Protein 3ZXQ (pdb70)

CATH classification: 3.30.565.10

Structure (mmCIF, N/CA/C/O backbone):
data_3ZXQ
#
_entry.id   3ZXQ
#
_cell.length_a   50.914
_cell.length_b   65.867
_cell.length_c   72.704
_cell.angle_alpha   90.00
_cell.angle_beta   90.00
_cell.angle_gamma   90.00
#
_symmetry.space_group_name_H-M   'P 21 21 21'
#
loop_
_entity.id
_entity.type
_entity.pdbx_description
1 polymer 'HYPOXIA SENSOR HISTIDINE KINASE RESPONSE REGULATOR DOST'
2 non-polymer 'CHLORIDE ION'
3 water water
#
loop_
_atom_site.group_PDB
_atom_site.id
_atom_site.type_symbol
_atom_site.label_atom_id
_atom_site.label_alt_id
_atom_site.label_comp_id
_atom_site.label_asym_id
_atom_site.label_entity_id
_atom_site.label_seq_id
_atom_site.pdbx_PDB_ins_code
_atom_site.Cartn_x
_atom_site.Cartn_y
_atom_site.Cartn_z
_atom_site.occupancy
_atom_site.B_iso_or_equiv
_atom_site.auth_seq_id
_atom_site.auth_comp_id
_atom_site.auth_asym_id
_atom_site.auth_atom_id
_atom_site.pdbx_PDB_model_num
ATOM 1 N N . THR A 1 1 ? 21.930 15.719 19.158 1.00 30.74 451 THR A N 1
ATOM 2 C CA . THR A 1 1 ? 21.067 14.783 18.353 1.00 30.16 451 THR A CA 1
ATOM 3 C C 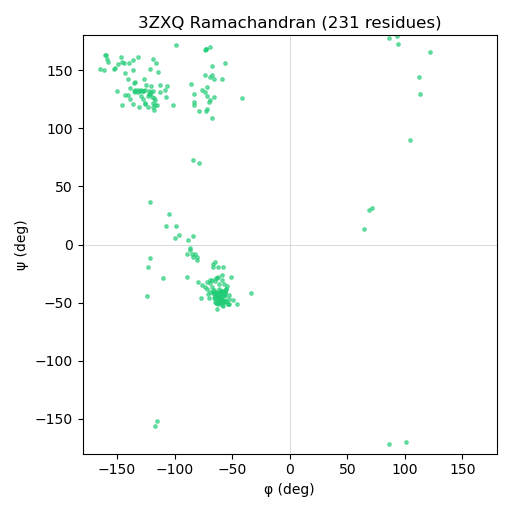. THR A 1 1 ? 20.302 15.471 17.207 1.00 28.61 451 THR A C 1
ATOM 4 O O . THR A 1 1 ? 20.032 14.820 16.185 1.00 29.60 451 THR A O 1
ATOM 8 N N . GLY A 1 2 ? 19.953 16.758 17.394 1.00 25.80 452 GLY A N 1
ATOM 9 C CA . GLY A 1 2 ? 19.434 17.630 16.326 1.00 20.92 452 GLY A CA 1
ATOM 10 C C . GLY A 1 2 ? 17.940 17.930 16.322 1.00 17.67 452 GLY A C 1
ATOM 11 O O . GLY A 1 2 ? 17.167 17.224 15.678 1.00 16.14 452 GLY A O 1
ATOM 12 N N . LEU A 1 3 ? 17.521 18.996 17.008 1.00 14.96 453 LEU A N 1
ATOM 13 C CA . LEU A 1 3 ? 16.088 19.214 17.187 1.00 12.97 453 LEU A CA 1
ATOM 14 C C . LEU A 1 3 ? 15.375 19.840 15.969 1.00 11.27 453 LEU A C 1
ATOM 15 O O . LEU A 1 3 ? 14.190 19.556 15.712 1.00 9.86 453 LEU A O 1
ATOM 20 N N . ARG A 1 4 ? 16.079 20.689 15.222 1.00 10.19 454 ARG A N 1
ATOM 21 C CA . ARG A 1 4 ? 15.443 21.379 14.087 1.00 9.73 454 ARG A CA 1
ATOM 22 C C . ARG A 1 4 ? 14.962 20.384 13.043 1.00 9.53 454 ARG A C 1
ATOM 23 O O . ARG A 1 4 ? 13.794 20.438 12.628 1.00 9.92 454 ARG A O 1
ATOM 31 N N . HIS A 1 5 ? 15.838 19.479 12.619 1.00 10.06 455 HIS A N 1
ATOM 32 C CA . HIS A 1 5 ? 15.446 18.491 11.593 1.00 11.25 455 HIS A CA 1
ATOM 33 C C . HIS A 1 5 ? 14.435 17.472 12.104 1.00 11.57 455 HIS A C 1
ATOM 34 O O . HIS A 1 5 ? 13.585 16.994 11.356 1.00 11.09 455 HIS A O 1
ATOM 41 N N . ARG A 1 6 ? 14.491 17.168 13.393 1.00 11.13 456 ARG A N 1
ATOM 42 C CA . ARG A 1 6 ? 13.476 16.316 13.979 1.00 12.26 456 ARG A CA 1
ATOM 43 C C . ARG A 1 6 ? 12.075 16.974 13.944 1.00 11.76 456 ARG A C 1
ATOM 44 O O . ARG A 1 6 ? 11.091 16.322 13.598 1.00 10.31 456 ARG A O 1
ATOM 52 N N . LEU A 1 7 ? 11.981 18.262 14.287 1.00 10.62 457 LEU A N 1
ATOM 53 C CA . LEU A 1 7 ? 10.696 18.951 14.173 1.00 10.89 457 LEU A CA 1
ATOM 54 C C . LEU A 1 7 ? 10.255 19.106 12.699 1.00 10.47 457 LEU A C 1
ATOM 55 O O . LEU A 1 7 ? 9.068 19.096 12.398 1.00 10.10 457 LEU A O 1
ATOM 60 N N . ASP A 1 8 ? 11.213 19.213 11.778 1.00 9.92 458 ASP A N 1
ATOM 61 C CA . ASP A 1 8 ? 10.872 19.216 10.360 1.00 10.31 458 ASP A CA 1
ATOM 62 C C . ASP A 1 8 ? 10.074 17.978 9.902 1.00 11.19 458 ASP A C 1
ATOM 63 O O . ASP A 1 8 ? 9.156 18.105 9.090 1.00 11.07 458 ASP A O 1
ATOM 68 N N . LYS A 1 9 ? 10.429 16.803 10.415 1.00 11.25 459 LYS A N 1
ATOM 69 C CA . LYS A 1 9 ? 9.689 15.573 10.102 1.00 12.54 459 LYS A CA 1
ATOM 70 C C . LYS A 1 9 ? 8.220 15.676 10.449 1.00 12.53 459 LYS A C 1
ATOM 71 O O . LYS A 1 9 ? 7.372 15.253 9.672 1.00 13.08 459 LYS A O 1
ATOM 77 N N . VAL A 1 10 ? 7.925 16.252 11.611 1.00 12.67 460 VAL A N 1
ATOM 78 C CA . VAL A 1 10 ? 6.546 16.497 12.043 1.00 12.95 460 VAL A CA 1
ATOM 79 C C . VAL A 1 10 ? 5.829 17.376 11.051 1.00 13.12 460 VAL A C 1
ATOM 80 O O . VAL A 1 10 ? 4.707 17.070 10.635 1.00 14.28 460 VAL A O 1
ATOM 84 N N . ILE A 1 11 ? 6.482 18.464 10.659 1.00 12.33 461 ILE A N 1
ATOM 85 C CA . ILE A 1 11 ? 5.887 19.430 9.728 1.00 12.75 461 ILE A CA 1
ATOM 86 C C . ILE A 1 11 ? 5.678 18.783 8.359 1.00 13.32 461 ILE A C 1
ATOM 87 O O . ILE A 1 11 ? 4.602 18.907 7.770 1.00 13.79 461 ILE A O 1
ATOM 92 N N . ASP A 1 12 ? 6.709 18.084 7.889 1.00 13.80 462 ASP A N 1
ATOM 93 C CA . ASP A 1 12 ? 6.719 17.481 6.544 1.00 14.27 462 ASP A CA 1
ATOM 94 C C . ASP A 1 12 ? 5.651 16.416 6.334 1.00 14.64 462 ASP A C 1
ATOM 95 O O . ASP A 1 12 ? 5.160 16.206 5.213 1.00 13.94 462 ASP A O 1
ATOM 100 N N . GLN A 1 13 ? 5.280 15.746 7.405 1.00 14.82 463 GLN A N 1
ATOM 101 C CA . GLN A 1 13 ? 4.295 14.677 7.271 1.00 15.40 463 GLN A CA 1
AT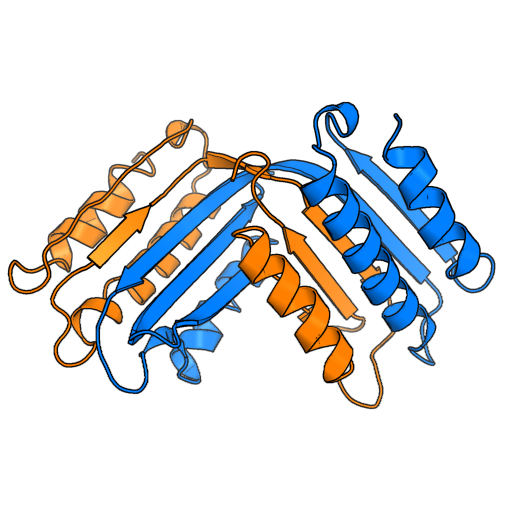OM 102 C C . GLN A 1 13 ? 2.854 15.177 7.289 1.00 15.50 463 GLN A C 1
ATOM 103 O O . GLN A 1 13 ? 1.931 14.432 6.944 1.00 14.78 463 GLN A O 1
ATOM 109 N N . LEU A 1 14 ? 2.672 16.452 7.643 1.00 15.15 464 LEU A N 1
ATOM 110 C CA . LEU A 1 14 ? 1.330 16.998 7.847 1.00 16.33 464 LEU A CA 1
ATOM 111 C C . LEU A 1 14 ? 1.008 18.228 7.009 1.00 16.55 464 LEU A C 1
ATOM 112 O O . LEU A 1 14 ? -0.074 18.326 6.437 1.00 15.79 464 LEU A O 1
ATOM 117 N N . ALA A 1 15 ? 1.959 19.153 6.940 1.00 17.61 465 ALA A N 1
ATOM 118 C CA . ALA A 1 15 ? 1.725 20.487 6.389 1.00 19.15 465 ALA A CA 1
ATOM 119 C C . ALA A 1 15 ? 1.970 20.592 4.894 1.00 20.35 465 ALA A C 1
ATOM 120 O O . ALA A 1 15 ? 1.354 21.429 4.212 1.00 20.55 465 ALA A O 1
ATOM 122 N N . ILE A 1 16 ? 2.864 19.738 4.392 1.00 20.93 466 ILE A N 1
ATOM 123 C CA . ILE A 1 16 ? 3.391 19.849 3.042 1.00 22.57 466 ILE A CA 1
ATOM 124 C C . ILE A 1 16 ? 2.779 18.728 2.183 1.00 23.79 466 ILE A C 1
ATOM 125 O O . ILE A 1 16 ? 2.870 17.544 2.554 1.00 23.36 466 ILE A O 1
ATOM 130 N N . PRO A 1 17 ? 2.178 19.080 1.022 1.00 24.44 467 PRO A N 1
ATOM 131 C CA . PRO A 1 17 ? 2.053 20.388 0.370 1.00 24.61 467 PRO A CA 1
ATOM 132 C C . PRO A 1 17 ? 0.708 21.084 0.623 1.00 24.55 467 PRO A C 1
ATOM 133 O O . PRO A 1 17 ? 0.364 22.039 -0.097 1.00 24.70 467 PRO A O 1
ATOM 137 N N . ALA A 1 18 ? -0.030 20.619 1.635 1.00 24.42 468 ALA A N 1
ATOM 138 C CA . ALA A 1 18 ? -1.396 21.109 1.912 1.00 23.85 468 ALA A CA 1
ATOM 139 C C . ALA A 1 18 ? -1.445 22.610 2.182 1.00 23.11 468 ALA A C 1
ATOM 140 O O . ALA A 1 18 ? -2.351 23.298 1.712 1.00 23.52 468 ALA A O 1
ATOM 142 N N . LEU A 1 19 ? -0.459 23.121 2.922 1.00 22.20 469 LEU A N 1
ATOM 143 C CA . LEU A 1 19 ? -0.465 24.534 3.330 1.00 20.28 469 LEU A CA 1
ATOM 144 C C . LEU A 1 19 ? 0.802 25.276 2.962 1.00 19.38 469 LEU A C 1
ATOM 145 O O . LEU A 1 19 ? 1.895 24.703 3.045 1.00 18.89 469 LEU A O 1
ATOM 150 N N . HIS A 1 20 ? 0.641 26.547 2.566 1.00 17.59 470 HIS A N 1
ATOM 151 C CA . HIS A 1 20 ? 1.751 27.471 2.356 1.00 17.65 470 HIS A CA 1
ATOM 152 C C . HIS A 1 20 ? 2.374 27.756 3.718 1.00 16.59 470 HIS A C 1
ATOM 153 O O . HIS A 1 20 ? 1.780 28.452 4.555 1.00 15.66 470 HIS A O 1
ATOM 160 N N . THR A 1 21 ? 3.570 27.218 3.927 1.00 14.98 471 THR A N 1
ATOM 161 C CA . THR A 1 21 ? 4.136 27.110 5.270 1.00 13.91 471 THR A CA 1
ATOM 162 C C . THR A 1 21 ? 5.440 27.890 5.427 1.00 13.20 471 THR A C 1
ATOM 163 O O . THR A 1 21 ? 6.312 27.798 4.576 1.00 14.01 471 THR A O 1
ATOM 167 N N . THR A 1 22 ? 5.554 28.670 6.501 1.00 11.19 472 THR A N 1
ATOM 168 C CA . THR A 1 22 ? 6.837 29.293 6.873 1.00 10.09 472 THR A CA 1
ATOM 169 C C . THR A 1 22 ? 7.278 28.694 8.197 1.00 9.30 472 THR A C 1
ATOM 170 O O . THR A 1 22 ? 6.448 28.258 8.980 1.00 7.65 472 THR A O 1
ATOM 174 N N . VAL A 1 23 ? 8.587 28.588 8.395 1.00 8.22 473 VAL A N 1
ATOM 175 C CA . VAL A 1 23 ? 9.119 27.903 9.556 1.00 8.02 473 VAL A CA 1
ATOM 176 C C . VAL A 1 23 ? 10.318 28.716 10.028 1.00 8.13 473 VAL A C 1
ATOM 177 O O . VAL A 1 23 ? 11.222 29.036 9.248 1.00 7.05 473 VAL A O 1
ATOM 181 N N . GLN A 1 24 ? 10.326 29.038 11.314 1.00 8.27 474 GLN A N 1
ATOM 182 C CA . GLN A 1 24 ? 11.472 29.724 11.878 1.00 9.26 474 GLN A CA 1
ATOM 183 C C . GLN A 1 24 ? 11.966 29.005 13.133 1.00 9.42 474 GLN A C 1
ATOM 184 O O . GLN A 1 24 ? 11.158 28.616 13.981 1.00 9.38 474 GLN A O 1
ATOM 190 N N . TYR A 1 25 ? 13.284 28.790 13.224 1.00 9.23 475 TYR A N 1
ATOM 191 C CA . TYR A 1 25 ? 13.906 28.277 14.458 1.00 9.20 475 TYR A CA 1
ATOM 192 C C . TYR A 1 25 ? 14.857 29.317 14.992 1.00 9.37 475 TYR A C 1
ATOM 193 O O . TYR A 1 25 ? 15.780 29.739 14.281 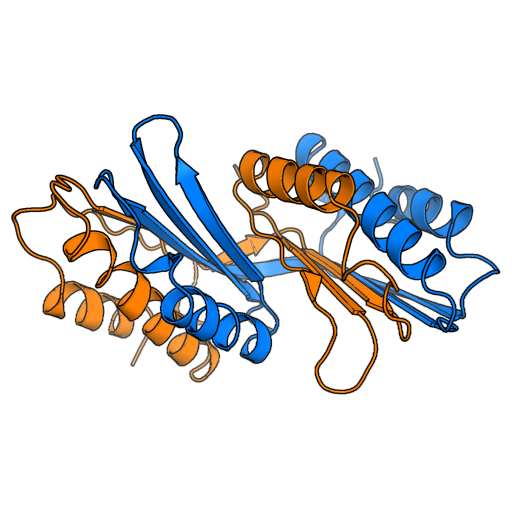1.00 7.79 475 TYR A O 1
ATOM 202 N N . THR A 1 26 ? 14.644 29.720 16.258 1.00 10.19 476 THR A N 1
ATOM 203 C CA . THR A 1 26 ? 15.404 30.843 16.835 1.00 11.29 476 THR A CA 1
ATOM 204 C C . THR A 1 26 ? 16.023 30.391 18.157 1.00 10.88 476 THR A C 1
ATOM 205 O O . THR A 1 26 ? 15.340 29.809 18.964 1.00 9.38 476 THR A O 1
ATOM 209 N N . GLY A 1 27 ? 17.309 30.661 18.369 1.00 10.93 477 GLY A N 1
ATOM 210 C CA . GLY A 1 27 ? 17.919 30.316 19.651 1.00 12.08 477 GLY A CA 1
ATOM 211 C C . GLY A 1 27 ? 18.578 28.945 19.667 1.00 12.32 477 GLY A C 1
ATOM 212 O O . GLY A 1 27 ? 18.566 28.224 18.651 1.00 12.30 477 GLY A O 1
ATOM 213 N N . PRO A 1 28 ? 19.166 28.579 20.822 1.00 12.21 478 PRO A N 1
ATOM 214 C CA . PRO A 1 28 ? 20.048 27.397 20.908 1.00 12.42 478 PRO A CA 1
ATOM 215 C C . PRO A 1 28 ? 19.256 26.120 21.110 1.00 12.88 478 PRO A C 1
ATOM 216 O O . PRO A 1 28 ? 19.266 25.542 22.186 1.00 12.98 478 PRO A O 1
ATOM 220 N N . LEU A 1 29 ? 18.565 25.671 20.061 1.00 13.03 479 LEU A N 1
ATOM 221 C CA . LEU A 1 29 ? 17.709 24.508 20.170 1.00 13.90 479 LEU A CA 1
ATOM 222 C C . LEU A 1 29 ? 18.491 23.255 20.537 1.00 14.36 479 LEU A C 1
ATOM 223 O O . LEU A 1 29 ? 17.895 22.301 21.000 1.00 15.22 479 LEU A O 1
ATOM 228 N N . SER A 1 30 ? 19.815 23.262 20.324 1.00 15.25 480 SER A N 1
ATOM 229 C CA . SER A 1 30 ? 20.657 22.104 20.701 1.00 16.19 480 SER A CA 1
ATOM 230 C C . SER A 1 30 ? 20.759 21.857 22.211 1.00 16.63 480 SER A C 1
ATOM 231 O O . SER A 1 30 ? 21.145 20.761 22.620 1.00 16.79 480 SER A O 1
ATOM 234 N N . VAL A 1 31 ? 20.452 22.870 23.032 1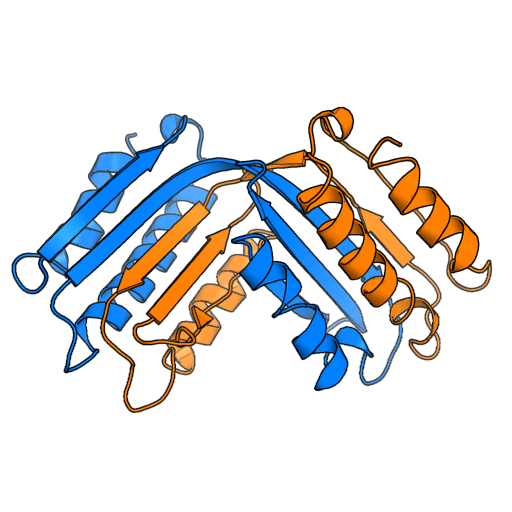.00 17.05 481 VAL A N 1
ATOM 235 C CA . VAL A 1 31 ? 20.501 22.714 24.507 1.00 16.58 481 VAL A CA 1
ATOM 236 C C . VAL A 1 31 ? 19.205 22.168 25.145 1.00 16.75 481 VAL A C 1
ATOM 237 O O . VAL A 1 31 ? 19.176 21.908 26.364 1.00 16.84 481 VAL A O 1
ATOM 241 N N . VAL A 1 32 ? 18.154 21.979 24.339 1.00 14.50 482 VAL A N 1
ATOM 242 C CA . VAL A 1 32 ? 16.874 21.451 24.825 1.00 14.31 482 VAL A CA 1
ATOM 243 C C . VAL A 1 32 ? 17.079 19.953 25.182 1.00 15.45 482 VAL A C 1
ATOM 244 O O . VAL A 1 32 ? 17.526 19.181 24.343 1.00 15.03 482 VAL A O 1
ATOM 248 N N . ASP A 1 33 ? 16.790 19.568 26.428 1.00 16.31 483 ASP A N 1
ATOM 249 C CA . ASP A 1 33 ? 16.944 18.163 26.861 1.00 16.79 483 ASP A CA 1
ATOM 250 C C . ASP A 1 33 ? 15.925 17.226 26.218 1.00 16.71 483 ASP A C 1
ATOM 251 O O . ASP A 1 33 ? 14.986 17.680 25.546 1.00 15.57 483 ASP A O 1
ATOM 256 N N . THR A 1 34 ? 16.110 15.917 26.392 1.00 16.23 484 THR A N 1
ATOM 257 C CA . THR A 1 34 ? 15.240 14.940 25.717 1.00 17.66 484 THR A CA 1
ATOM 258 C C . THR A 1 34 ? 13.757 15.040 26.101 1.00 16.84 484 THR A C 1
ATOM 259 O O . THR A 1 34 ? 12.892 14.952 25.243 1.00 17.18 484 THR A O 1
ATOM 263 N N . VAL A 1 35 ? 13.465 15.247 27.383 1.00 16.92 485 VAL A N 1
ATOM 264 C CA . VAL A 1 35 ? 12.086 15.322 27.841 1.00 16.40 485 VAL A CA 1
ATOM 265 C C . VAL A 1 35 ? 11.350 16.520 27.208 1.00 15.78 485 VAL A C 1
ATOM 266 O O . VAL A 1 35 ? 10.218 16.385 26.751 1.00 14.77 485 VAL A O 1
ATOM 270 N N . LEU A 1 36 ? 12.012 17.677 27.184 1.00 15.49 486 LEU A N 1
ATOM 271 C CA . LEU A 1 36 ? 11.413 18.896 26.657 1.00 15.23 486 LEU A CA 1
ATOM 272 C C . LEU A 1 36 ? 11.330 18.831 25.126 1.00 14.80 486 LEU A C 1
ATOM 273 O O . LEU A 1 36 ? 10.336 19.281 24.530 1.00 14.05 486 LEU A O 1
ATOM 278 N N . ALA A 1 37 ? 12.346 18.239 24.501 1.00 14.63 487 ALA A N 1
ATOM 279 C CA . ALA A 1 37 ? 12.317 17.982 23.047 1.00 14.87 487 ALA A CA 1
ATOM 280 C C . ALA A 1 37 ? 11.127 17.111 22.649 1.00 15.46 487 ALA A C 1
ATOM 281 O O . ALA A 1 37 ? 10.498 17.342 21.611 1.00 14.94 487 ALA A O 1
ATOM 283 N N . ASN A 1 38 ? 10.826 16.101 23.482 1.00 15.93 488 ASN A N 1
ATOM 284 C CA . ASN A 1 38 ? 9.680 15.218 23.259 1.00 16.36 488 ASN A CA 1
ATOM 285 C C . ASN A 1 38 ? 8.368 15.956 23.394 1.00 15.71 488 ASN A C 1
ATOM 286 O O . ASN A 1 38 ? 7.431 15.719 22.617 1.00 15.39 488 ASN A O 1
ATOM 291 N N . HIS A 1 39 ? 8.287 16.848 24.385 1.00 14.66 489 HIS A N 1
ATOM 292 C CA . HIS A 1 39 ? 7.090 17.675 24.520 1.00 14.33 489 HIS A CA 1
ATOM 293 C C . HIS A 1 39 ? 6.930 18.578 23.313 1.00 12.99 489 HIS A C 1
ATOM 294 O O . HIS A 1 39 ? 5.844 18.698 22.809 1.00 12.76 489 HIS A O 1
ATOM 301 N N . ALA A 1 40 ? 7.999 19.255 22.897 1.00 12.80 490 ALA A N 1
ATOM 302 C CA . ALA A 1 40 ? 7.922 20.200 21.787 1.00 13.30 490 ALA A CA 1
ATOM 303 C C . ALA A 1 40 ? 7.442 19.494 20.505 1.00 13.53 490 ALA A C 1
ATOM 304 O O . ALA A 1 40 ? 6.599 20.009 19.774 1.00 14.03 490 ALA A O 1
ATOM 306 N N . GLU A 1 41 ? 7.977 18.310 20.254 1.00 13.99 491 GLU A N 1
ATOM 307 C CA . GLU A 1 41 ? 7.565 17.497 19.112 1.00 14.60 491 GLU A CA 1
ATOM 308 C C . GLU A 1 41 ? 6.062 17.140 19.138 1.00 13.92 491 GLU A C 1
ATOM 309 O O . GLU A 1 41 ? 5.369 17.268 18.122 1.00 13.80 491 GLU A O 1
ATOM 315 N N . ALA A 1 42 ? 5.578 16.693 20.296 1.00 13.46 492 ALA A N 1
ATOM 316 C CA . ALA A 1 42 ? 4.171 16.332 20.473 1.00 13.85 492 ALA A CA 1
ATOM 317 C C . ALA A 1 42 ? 3.236 17.547 20.341 1.00 13.70 492 ALA A C 1
ATOM 318 O O . ALA A 1 42 ? 2.176 17.453 19.740 1.00 13.57 492 ALA A O 1
ATOM 320 N N . VAL A 1 43 ? 3.660 18.688 20.875 1.00 13.82 493 VAL A N 1
ATOM 321 C CA . VAL A 1 43 ? 2.876 19.933 20.783 1.00 13.49 493 VAL A CA 1
ATOM 322 C C . VAL A 1 43 ? 2.756 20.383 19.324 1.00 12.77 493 VAL A C 1
ATOM 323 O O . VAL A 1 43 ? 1.665 20.678 18.851 1.00 12.58 493 VAL A O 1
ATOM 327 N N . LEU A 1 44 ? 3.890 20.430 18.627 1.00 12.59 494 LEU A N 1
ATOM 328 C CA . LEU A 1 44 ? 3.933 20.765 17.196 1.00 12.41 494 LEU A CA 1
ATOM 329 C C . LEU A 1 44 ? 3.036 19.867 16.351 1.00 12.56 494 LEU A C 1
ATOM 330 O O . LEU A 1 44 ? 2.278 20.365 15.523 1.00 12.12 494 LEU A O 1
ATOM 335 N N . ARG A 1 45 ? 3.140 18.553 16.557 1.00 12.77 495 ARG A N 1
ATOM 336 C CA . ARG A 1 45 ? 2.286 17.581 15.876 1.00 14.02 495 ARG A CA 1
ATOM 337 C C . ARG A 1 45 ? 0.805 17.894 16.059 1.00 14.34 495 ARG A C 1
ATOM 338 O O . ARG A 1 45 ? 0.057 17.964 15.091 1.00 14.37 495 ARG A O 1
ATOM 346 N N . GLU A 1 46 ? 0.386 18.100 17.305 1.00 15.63 496 GLU A N 1
ATOM 347 C CA . GLU A 1 46 ? -1.011 18.436 17.575 1.00 16.49 496 GLU A CA 1
ATOM 348 C C . GLU A 1 46 ? -1.410 19.755 16.931 1.00 16.01 496 GLU A C 1
ATOM 349 O O . GLU A 1 46 ? -2.456 19.825 16.274 1.00 16.96 496 GLU A O 1
ATOM 355 N N . ALA A 1 47 ? -0.565 20.782 17.080 1.00 15.88 497 ALA A N 1
ATOM 356 C CA . ALA A 1 47 ? -0.841 22.134 16.572 1.00 14.62 497 ALA A CA 1
ATOM 357 C C . ALA A 1 47 ? -0.948 22.134 15.058 1.00 15.03 497 ALA A C 1
ATOM 358 O O . ALA A 1 47 ? -1.850 22.752 14.483 1.00 14.28 497 ALA A O 1
ATOM 360 N N . VAL A 1 48 ? -0.017 21.433 14.410 1.00 14.09 498 VAL A N 1
ATOM 361 C CA . VAL A 1 48 ? -0.037 21.335 12.965 1.00 14.41 498 VAL A CA 1
ATOM 362 C C . VAL A 1 48 ? -1.219 20.500 12.454 1.00 15.07 498 VAL A C 1
ATOM 363 O O . VAL A 1 48 ? -1.858 20.864 11.466 1.00 16.01 498 VAL A O 1
ATOM 367 N N . SER A 1 49 ? -1.527 19.392 13.119 1.00 16.58 499 SER A N 1
ATOM 368 C CA . SER A 1 49 ? -2.684 18.589 12.695 1.00 17.90 499 SER A CA 1
ATOM 369 C C . SER A 1 49 ? -3.956 19.414 12.771 1.00 18.59 499 SER A C 1
ATOM 370 O O . SER A 1 49 ? -4.814 19.355 11.869 1.00 18.60 499 SER A O 1
ATOM 373 N N . ASN A 1 50 ? -4.066 20.174 13.859 1.00 18.90 500 ASN A N 1
ATOM 374 C CA . ASN A 1 50 ? -5.212 21.040 14.092 1.00 20.45 500 ASN A CA 1
ATOM 375 C C . ASN A 1 50 ? -5.401 22.084 13.003 1.00 20.32 500 ASN A C 1
ATOM 376 O O . ASN A 1 50 ? -6.523 22.267 12.502 1.00 20.34 500 ASN A O 1
ATOM 381 N N . ALA A 1 51 ? -4.306 22.744 12.622 1.00 19.43 501 ALA A N 1
ATOM 382 C CA . ALA A 1 51 ? -4.329 23.759 11.566 1.00 19.29 501 ALA A CA 1
ATOM 383 C C . ALA A 1 51 ? -4.792 23.160 10.239 1.00 19.77 501 ALA A C 1
ATOM 384 O O . ALA A 1 51 ? -5.629 23.738 9.555 1.00 20.67 501 ALA A O 1
ATOM 386 N N . VAL A 1 52 ? -4.237 22.003 9.883 1.00 19.35 502 VAL A N 1
ATOM 387 C CA . VAL A 1 52 ?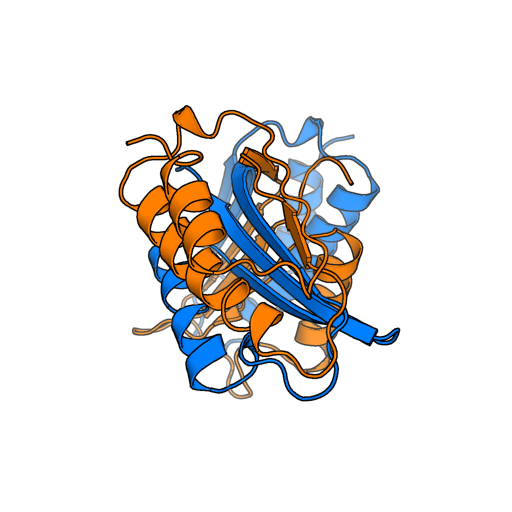 -4.556 21.298 8.653 1.00 19.45 502 VAL A CA 1
ATOM 388 C C . VAL A 1 52 ? -6.040 20.869 8.593 1.00 19.62 502 VAL A C 1
ATOM 389 O O . VAL A 1 52 ? -6.604 20.735 7.517 1.00 18.19 502 VAL A O 1
ATOM 393 N N . ARG A 1 53 ? -6.659 20.652 9.748 1.00 19.92 503 ARG A N 1
ATOM 394 C CA . ARG A 1 53 ? -8.065 20.260 9.776 1.00 21.11 503 ARG A CA 1
ATOM 395 C C . ARG A 1 53 ? -9.020 21.448 9.609 1.00 21.89 503 ARG A C 1
ATOM 396 O O . ARG A 1 53 ? -10.205 21.239 9.401 1.00 21.87 503 ARG A O 1
ATOM 404 N N . HIS A 1 54 ? -8.507 22.680 9.683 1.00 22.10 504 HIS A N 1
ATOM 405 C CA . HIS A 1 54 ? -9.334 23.874 9.444 1.00 23.03 504 HIS A CA 1
ATOM 406 C C . HIS A 1 54 ? -9.673 24.008 7.972 1.00 23.82 504 HIS A C 1
ATOM 407 O O . HIS A 1 54 ? -8.785 24.210 7.150 1.00 23.92 504 HIS A O 1
ATOM 414 N N . ALA A 1 55 ? -10.965 23.932 7.647 1.00 25.00 505 ALA A N 1
ATOM 415 C CA . ALA A 1 55 ? -11.421 23.893 6.243 1.00 25.80 505 ALA A CA 1
ATOM 416 C C . ALA A 1 55 ? -10.934 25.069 5.390 1.00 26.04 505 ALA A C 1
ATOM 417 O O . ALA A 1 55 ? -10.613 24.903 4.212 1.00 27.00 505 ALA A O 1
ATOM 419 N N . ASN A 1 56 ? -10.882 26.260 5.965 1.00 26.04 506 ASN A N 1
ATOM 420 C CA . ASN A 1 56 ? -10.516 27.415 5.146 1.00 26.96 506 ASN A CA 1
ATOM 421 C C . ASN A 1 56 ? -9.028 27.822 5.207 1.00 26.28 506 ASN A C 1
ATOM 422 O O . ASN A 1 56 ? -8.644 28.852 4.648 1.00 27.45 506 ASN A O 1
ATOM 427 N N . ALA A 1 57 ? -8.197 27.000 5.846 1.00 25.19 507 ALA A N 1
ATOM 428 C CA . ALA A 1 57 ? -6.752 27.295 5.943 1.00 24.18 507 ALA A CA 1
ATOM 429 C C . ALA A 1 57 ? -6.021 27.119 4.611 1.00 23.14 507 ALA A C 1
ATOM 430 O O . ALA A 1 57 ? -6.236 26.143 3.888 1.00 22.33 507 ALA A O 1
ATOM 432 N N . THR A 1 58 ? -5.169 28.091 4.295 1.00 22.39 508 THR A N 1
ATOM 433 C CA . THR A 1 58 ? -4.273 28.005 3.156 1.00 21.25 508 THR A CA 1
ATOM 434 C C . THR A 1 58 ? -2.811 28.168 3.567 1.00 20.46 508 THR A C 1
ATOM 435 O O . THR A 1 58 ? -1.926 27.790 2.810 1.00 20.70 508 THR A O 1
ATOM 439 N N . SER A 1 59 ? -2.572 28.740 4.752 1.00 19.30 509 SER A N 1
ATOM 440 C CA . SER A 1 59 ? -1.232 29.136 5.184 1.00 18.28 509 SER A CA 1
ATOM 441 C C . SER A 1 59 ? -0.966 28.837 6.659 1.00 16.53 509 SER A C 1
ATOM 442 O O . SER A 1 59 ? -1.879 28.792 7.478 1.00 16.52 509 SER A O 1
ATOM 445 N N . LEU A 1 60 ? 0.309 28.702 6.985 1.00 14.09 510 LEU A N 1
ATOM 446 C CA . LEU A 1 60 ? 0.726 28.203 8.275 1.00 12.21 510 LEU A CA 1
ATOM 447 C C . LEU A 1 60 ? 2.058 28.840 8.578 1.00 11.90 510 LEU A C 1
ATOM 448 O O . LEU A 1 60 ? 2.943 28.797 7.729 1.00 11.32 510 LEU A O 1
ATOM 453 N N . ALA A 1 61 ? 2.204 29.379 9.790 1.00 10.73 511 ALA A N 1
ATOM 454 C CA . ALA A 1 61 ? 3.472 29.954 10.227 1.00 10.69 511 ALA A CA 1
ATOM 455 C C . ALA A 1 61 ? 3.883 29.299 11.534 1.00 10.41 511 ALA A C 1
ATOM 456 O O . ALA A 1 61 ? 3.129 29.314 12.522 1.00 9.88 511 ALA A O 1
ATOM 458 N N . ILE A 1 62 ? 5.067 28.688 11.505 1.00 10.13 512 ILE A N 1
ATOM 459 C CA . ILE A 1 62 ? 5.626 27.969 12.656 1.00 9.76 512 ILE A CA 1
ATOM 460 C C . ILE A 1 62 ? 6.867 28.680 13.193 1.00 9.66 512 ILE A C 1
ATOM 461 O O . ILE A 1 62 ? 7.762 29.046 12.452 1.00 9.01 512 ILE A O 1
ATOM 466 N N . ASN A 1 63 ? 6.891 28.885 14.503 1.00 10.23 513 ASN A N 1
ATOM 467 C CA . ASN A 1 63 ? 8.045 29.452 15.172 1.00 12.17 513 ASN A CA 1
ATOM 468 C C . ASN A 1 63 ? 8.382 28.582 16.370 1.00 11.34 513 ASN A C 1
ATOM 469 O O . ASN A 1 63 ? 7.551 28.407 17.261 1.00 11.24 513 ASN A O 1
ATOM 474 N N . VAL A 1 64 ? 9.573 28.003 16.373 1.00 10.94 514 VAL A N 1
ATOM 475 C CA . VAL A 1 64 ? 10.026 27.256 17.546 1.00 9.84 514 VAL A CA 1
ATOM 476 C C . VAL A 1 64 ? 11.305 27.914 18.006 1.00 10.36 514 VAL A C 1
ATOM 477 O O . VAL A 1 64 ? 12.227 28.088 17.212 1.00 8.98 514 VAL A O 1
ATOM 481 N N . SER A 1 65 ? 11.388 28.241 19.290 1.00 9.88 515 SER A N 1
ATOM 482 C CA . SER A 1 65 ? 12.550 28.986 19.746 1.00 10.98 515 SER A CA 1
ATOM 483 C C . SER A 1 65 ? 12.961 28.644 21.157 1.00 10.01 515 SER A C 1
ATOM 484 O O . SER A 1 65 ? 12.182 28.084 21.911 1.00 10.25 515 SER A O 1
ATOM 487 N N . VAL A 1 66 ? 14.200 28.995 21.478 1.00 10.00 516 VAL A N 1
ATOM 488 C CA . VAL A 1 66 ? 14.676 28.994 22.849 1.00 10.77 516 VAL A CA 1
ATOM 489 C C . VAL A 1 66 ? 15.064 30.450 23.118 1.00 9.96 516 VAL A C 1
ATOM 490 O O . VAL A 1 66 ? 15.932 30.997 22.464 1.00 10.08 516 VAL A O 1
ATOM 494 N N . GLU A 1 67 ? 14.398 31.076 24.074 1.00 10.56 517 GLU A N 1
ATOM 495 C CA . GLU A 1 67 ? 14.603 32.504 24.323 1.00 11.02 517 GLU A CA 1
ATOM 496 C C . GLU A 1 67 ? 14.131 32.840 25.726 1.00 10.43 517 GLU A C 1
ATOM 497 O O . GLU A 1 67 ? 13.379 32.091 26.328 1.00 10.22 517 GLU A O 1
ATOM 503 N N . ASP A 1 68 ? 14.560 33.995 26.210 1.00 11.02 518 ASP A N 1
ATOM 504 C CA . ASP A 1 68 ? 14.218 34.439 27.568 1.00 11.90 518 ASP A CA 1
ATOM 505 C C . ASP A 1 68 ? 12.763 34.889 27.630 1.00 11.19 518 ASP A C 1
ATOM 506 O O . ASP A 1 68 ? 12.288 35.651 26.763 1.00 10.36 518 ASP A O 1
ATOM 511 N N . ASP A 1 69 ? 12.055 34.387 28.643 1.00 10.44 519 ASP A N 1
ATOM 512 C CA . ASP A 1 69 ? 10.681 34.789 28.924 1.00 10.63 519 ASP A CA 1
ATOM 513 C C . ASP A 1 69 ? 10.658 35.340 30.334 1.00 10.39 519 ASP A C 1
ATOM 514 O O . ASP A 1 69 ? 11.443 34.906 31.176 1.00 10.42 519 ASP A O 1
ATOM 519 N N . VAL A 1 70 ? 9.741 36.266 30.599 1.00 9.54 520 VAL A N 1
ATOM 520 C CA . VAL A 1 70 ? 9.381 36.519 31.996 1.00 9.65 520 VAL A CA 1
ATOM 521 C C . VAL A 1 70 ? 8.289 35.517 32.398 1.00 9.06 520 VAL A C 1
ATOM 522 O O . VAL A 1 70 ? 7.386 35.236 31.611 1.00 8.14 520 VAL A O 1
ATOM 526 N N . ARG A 1 71 ? 8.392 34.962 33.608 1.00 9.43 521 ARG A N 1
ATOM 527 C CA . ARG A 1 71 ? 7.409 33.997 34.112 1.00 9.27 521 ARG A CA 1
ATOM 528 C C . ARG A 1 71 ? 6.937 34.417 35.506 1.00 8.77 521 ARG A C 1
ATOM 529 O O . ARG A 1 71 ? 7.764 34.688 36.373 1.00 9.39 521 ARG A O 1
ATOM 537 N N . VAL A 1 72 ? 5.634 34.499 35.700 1.00 8.65 522 VAL A N 1
ATOM 538 C CA . VAL A 1 72 ? 5.062 34.804 37.006 1.00 9.35 522 VAL A CA 1
ATOM 539 C C . VAL A 1 72 ? 4.278 33.587 37.454 1.00 9.78 522 VAL A C 1
ATOM 540 O O . VAL A 1 72 ? 3.344 33.164 36.782 1.00 9.62 522 VAL A O 1
ATOM 544 N N . GLU A 1 73 ? 4.680 33.028 38.587 1.00 9.96 523 GLU A N 1
ATOM 545 C CA . GLU A 1 73 ? 4.044 31.848 39.112 1.00 11.15 523 GLU A CA 1
ATOM 546 C C . GLU A 1 73 ? 3.540 32.150 40.512 1.00 10.50 523 GLU A C 1
ATOM 547 O O . GLU A 1 73 ? 4.261 32.718 41.324 1.00 10.05 523 GLU A O 1
ATOM 553 N N . VAL A 1 74 ? 2.291 31.794 40.789 1.00 10.36 524 VAL A N 1
ATOM 554 C CA . VAL A 1 74 ? 1.691 32.059 42.107 1.00 10.80 524 VAL A CA 1
ATOM 555 C C . VAL A 1 74 ? 0.866 30.834 42.543 1.00 10.92 524 VAL A C 1
ATOM 556 O O . VAL A 1 74 ? 0.012 30.370 41.801 1.00 10.96 524 VAL A O 1
ATOM 560 N N . VAL A 1 75 ? 1.168 30.308 43.722 1.00 11.07 525 VAL A N 1
ATOM 561 C CA . VAL A 1 75 ? 0.537 29.080 44.219 1.00 12.79 525 VAL A CA 1
ATOM 562 C C . VAL A 1 75 ? -0.036 29.339 45.606 1.00 13.00 525 VAL A C 1
ATOM 563 O O . VAL A 1 75 ? 0.626 29.923 46.458 1.00 13.32 525 VAL A O 1
ATOM 567 N N . ASP A 1 76 ? -1.278 28.931 45.833 1.00 13.30 526 ASP A N 1
ATOM 568 C CA . ASP A 1 76 ? -1.837 29.062 47.168 1.00 13.92 526 ASP A CA 1
ATOM 569 C C . ASP A 1 76 ? -2.571 27.777 47.498 1.00 14.30 526 ASP A C 1
ATOM 570 O O . ASP A 1 76 ? -2.901 27.027 46.589 1.00 14.37 526 ASP A O 1
ATOM 575 N N . ASP A 1 77 ? -2.780 27.516 48.785 1.00 15.48 527 ASP A N 1
ATOM 576 C CA . ASP A 1 77 ? -3.451 26.276 49.228 1.00 16.57 527 ASP A CA 1
ATOM 577 C C . ASP A 1 77 ? -4.893 26.518 49.693 1.00 17.32 527 ASP A C 1
ATOM 578 O O . ASP A 1 77 ? -5.408 25.766 50.508 1.00 17.70 527 ASP A O 1
ATOM 583 N N . GLY A 1 78 ? -5.536 27.571 49.175 1.00 17.79 528 GLY A N 1
ATOM 584 C CA . GLY A 1 78 ? -6.917 27.903 49.539 1.00 18.43 528 GLY A CA 1
ATOM 585 C C . GLY A 1 78 ? -7.924 26.936 48.929 1.00 19.26 528 GLY A C 1
ATOM 586 O O . GLY A 1 78 ? -7.578 26.142 48.062 1.00 18.68 528 GLY A O 1
ATOM 587 N N . VAL A 1 79 ? -9.175 26.997 49.386 1.00 19.76 529 VAL A N 1
ATOM 588 C CA . VAL A 1 79 ? -10.203 26.060 48.899 1.00 20.65 529 VAL A CA 1
ATOM 589 C C . VAL A 1 79 ? -11.358 26.789 48.213 1.00 20.56 529 VAL A C 1
ATOM 590 O O . VAL A 1 79 ? -11.555 27.977 48.445 1.00 19.82 529 VAL A O 1
ATOM 594 N N . GLY A 1 80 ? -12.122 26.068 47.389 1.00 21.67 530 GLY A N 1
ATOM 595 C CA . GLY A 1 80 ? -13.224 26.673 46.613 1.00 22.46 530 GLY A CA 1
ATOM 596 C C . GLY A 1 80 ? -12.779 27.276 45.287 1.00 23.55 530 GLY A C 1
ATOM 597 O O . GLY A 1 80 ? -11.631 27.103 44.882 1.00 23.66 530 GLY A O 1
ATOM 598 N N . ILE A 1 81 ? -13.678 27.997 44.614 1.00 23.36 531 ILE A N 1
ATOM 599 C CA . ILE A 1 81 ? -13.379 28.548 43.289 1.00 24.12 531 ILE A CA 1
ATOM 600 C C . ILE A 1 81 ? -12.407 29.726 43.420 1.00 23.56 531 ILE A C 1
ATOM 601 O O . ILE A 1 81 ? -12.749 30.741 44.025 1.00 24.07 531 ILE A O 1
ATOM 606 N N . SER A 1 82 ? -11.192 29.589 42.887 1.00 22.65 532 SER A N 1
ATOM 607 C CA . SER A 1 82 ? -10.254 30.725 42.899 1.00 21.81 532 SER A CA 1
ATOM 608 C C . SER A 1 82 ? -10.758 31.853 42.026 1.00 21.09 532 SER A C 1
ATOM 609 O O . SER A 1 82 ? -11.309 31.617 40.949 1.00 20.19 532 SER A O 1
ATOM 612 N N . GLY A 1 83 ? -10.530 33.083 42.477 1.00 20.77 533 GLY A N 1
ATOM 613 C CA . GLY A 1 83 ? -10.819 34.243 41.658 1.00 20.37 533 GLY A CA 1
ATOM 614 C C . GLY A 1 83 ? -10.196 34.135 40.278 1.00 20.23 533 GLY A C 1
ATOM 615 O O . GLY A 1 83 ? -10.723 34.703 39.332 1.00 19.93 533 GLY A O 1
ATOM 616 N N . ASP A 1 84 ? -9.078 33.404 40.164 1.00 19.70 534 ASP A N 1
ATOM 617 C CA . ASP A 1 84 ? -8.333 33.310 38.901 1.00 20.27 534 ASP A CA 1
ATOM 618 C C . ASP A 1 84 ? -9.122 32.634 37.791 1.00 20.96 534 ASP A C 1
ATOM 619 O O . ASP A 1 84 ? -8.900 32.907 36.599 1.00 20.79 534 ASP A O 1
ATOM 624 N N . ILE A 1 85 ? -10.022 31.732 38.179 1.00 21.19 535 ILE A N 1
ATOM 625 C CA . ILE A 1 85 ? -10.771 30.968 37.191 1.00 22.19 535 ILE A CA 1
ATOM 626 C C . ILE A 1 85 ? -12.189 31.473 36.912 1.00 22.05 535 ILE A C 1
ATOM 627 O O . ILE A 1 85 ? -12.912 30.828 36.175 1.00 23.06 535 ILE A O 1
ATOM 632 N N . THR A 1 86 ? -12.588 32.600 37.488 1.00 22.01 536 THR A N 1
ATOM 633 C CA . THR A 1 86 ? -13.873 33.210 37.153 1.00 21.39 536 THR A CA 1
ATOM 634 C C . THR A 1 86 ? -13.810 33.843 35.760 1.00 21.89 536 THR A C 1
ATOM 635 O O . THR A 1 86 ? -12.721 33.978 35.183 1.00 20.50 536 THR A O 1
ATOM 639 N N . GLU A 1 87 ? -14.968 34.233 35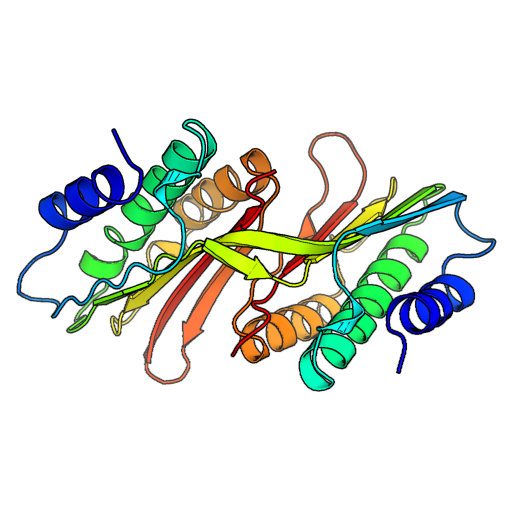.220 1.00 22.57 537 GLU A N 1
ATOM 640 C CA . GLU A 1 87 ? -15.005 34.853 33.887 1.00 23.73 537 GLU A CA 1
ATOM 641 C C . GLU A 1 87 ? -14.107 36.096 33.819 1.00 22.98 537 GLU A C 1
ATOM 642 O O . GLU A 1 87 ? -13.362 36.267 32.856 1.00 22.55 537 GLU A O 1
ATOM 648 N N . SER A 1 88 ? -14.169 36.945 34.836 1.00 22.02 538 SER A N 1
ATOM 649 C CA . SER A 1 88 ? -13.391 38.179 34.821 1.00 22.73 538 SER A CA 1
ATOM 650 C C . SER A 1 88 ? -11.914 37.900 35.127 1.00 21.62 538 SER A C 1
ATOM 651 O O . SER A 1 88 ? -11.036 38.566 34.585 1.00 21.99 538 SER A O 1
ATOM 654 N N . GLY A 1 89 ? -11.658 36.917 35.993 1.00 20.69 539 GLY A N 1
ATOM 655 C CA . GLY A 1 89 ? -10.290 36.479 36.302 1.00 19.68 539 GLY A CA 1
ATOM 656 C C . GLY A 1 89 ? -9.546 36.013 35.061 1.00 18.95 539 GLY A C 1
ATOM 657 O O . GLY A 1 89 ? -8.438 36.481 34.780 1.00 18.20 539 GLY A O 1
ATOM 658 N N . LEU A 1 90 ? -10.156 35.082 34.327 1.00 18.32 540 LEU A N 1
ATOM 659 C CA . LEU A 1 90 ? -9.604 34.564 33.079 1.00 18.55 540 LEU A CA 1
ATOM 660 C C . LEU A 1 90 ? -9.490 35.616 31.981 1.00 18.73 540 LEU A C 1
ATOM 661 O O . LEU A 1 90 ? -8.505 35.625 31.236 1.00 18.08 540 LEU A O 1
ATOM 666 N N . ARG A 1 91 ? -10.512 36.475 31.868 1.00 18.26 541 ARG A N 1
ATOM 667 C CA . ARG A 1 91 ? -10.481 37.592 30.938 1.00 18.29 541 ARG A CA 1
ATOM 668 C C . ARG A 1 91 ? -9.245 38.466 31.094 1.00 17.33 541 ARG A C 1
ATOM 669 O O . ARG A 1 91 ? -8.576 38.742 30.107 1.00 16.92 541 ARG A O 1
ATOM 677 N N . ASN A 1 92 ? -8.942 38.910 32.314 1.00 16.55 542 ASN A N 1
ATOM 678 C CA . ASN A 1 92 ? -7.760 39.758 32.538 1.00 16.91 542 ASN A CA 1
ATOM 679 C C . ASN A 1 92 ? -6.469 39.023 32.161 1.00 16.06 542 ASN A C 1
ATOM 680 O O . ASN A 1 92 ? -5.624 39.584 31.455 1.00 15.62 542 ASN A O 1
ATOM 685 N N . LEU A 1 93 ? -6.349 37.760 32.567 1.00 15.51 543 LEU A N 1
ATOM 686 C CA . LEU A 1 93 ? -5.162 36.960 32.210 1.00 15.37 543 LEU A CA 1
ATOM 687 C C . LEU A 1 93 ? -4.996 36.788 30.704 1.00 14.90 543 LEU A C 1
ATOM 688 O O . LEU A 1 93 ? -3.897 36.966 30.172 1.00 14.54 543 LEU A O 1
ATOM 693 N N . ARG A 1 94 ? -6.088 36.410 30.037 1.00 14.91 544 ARG A N 1
ATOM 694 C CA A ARG A 1 94 ? -6.103 36.204 28.591 0.50 14.94 544 ARG A CA 1
ATOM 695 C CA B ARG A 1 94 ? -6.080 36.213 28.585 0.50 14.87 544 ARG A CA 1
ATOM 696 C C . ARG A 1 94 ? -5.721 37.494 27.848 1.00 14.87 544 ARG A C 1
ATOM 697 O O . ARG A 1 94 ? -4.918 37.477 26.916 1.00 14.31 544 ARG A O 1
ATOM 712 N N . GLN A 1 95 ? -6.313 38.606 28.262 1.00 13.58 545 GLN A N 1
ATOM 713 C CA . GLN A 1 95 ? -6.029 39.889 27.629 1.00 14.03 545 GLN A CA 1
ATOM 714 C C . GLN A 1 95 ? -4.539 40.239 27.712 1.00 12.50 545 GLN A C 1
ATOM 715 O O . GLN A 1 95 ? -3.922 40.574 26.703 1.00 13.32 545 GLN A O 1
ATOM 721 N N . ARG A 1 96 ? -3.972 40.133 28.909 1.00 12.43 546 ARG A N 1
ATOM 722 C CA . ARG A 1 96 ? -2.561 40.474 29.135 1.00 12.39 546 ARG A CA 1
ATOM 723 C C . ARG A 1 96 ? -1.662 39.501 28.403 1.00 11.59 546 ARG A C 1
ATOM 724 O O . ARG A 1 96 ? -0.653 39.913 27.811 1.00 10.54 546 ARG A O 1
ATOM 732 N N . ALA A 1 97 ? -2.003 38.211 28.450 1.00 11.86 547 ALA A N 1
ATOM 733 C CA . ALA A 1 97 ? -1.230 37.227 27.694 1.00 11.45 547 ALA A CA 1
ATOM 734 C C . ALA A 1 97 ? -1.249 37.588 26.211 1.00 12.16 547 ALA A C 1
ATOM 735 O O . ALA A 1 97 ? -0.197 37.649 25.583 1.00 12.26 547 ALA A O 1
ATOM 737 N N . ASP A 1 98 ? -2.439 37.865 25.660 1.00 12.82 548 ASP A N 1
ATOM 738 C CA . ASP A 1 98 ? -2.523 38.239 24.224 1.00 14.26 548 ASP A CA 1
ATOM 739 C C . ASP A 1 98 ? -1.736 39.493 23.910 1.00 13.63 548 ASP A C 1
ATOM 740 O O . ASP A 1 98 ? -0.956 39.517 22.954 1.00 13.98 548 ASP A O 1
ATOM 745 N N . ASP A 1 99 ? -1.900 40.522 24.735 1.00 13.74 549 ASP A N 1
ATOM 746 C CA . ASP A 1 99 ? -1.133 41.765 24.566 1.00 13.40 549 ASP A CA 1
ATOM 747 C C . ASP A 1 99 ? 0.384 41.523 24.573 1.00 13.19 549 ASP A C 1
ATOM 748 O O . ASP A 1 99 ? 1.112 42.159 23.821 1.00 13.34 549 ASP A O 1
ATOM 753 N N . ALA A 1 100 ? 0.851 40.659 25.464 1.00 12.59 550 ALA A N 1
ATOM 754 C CA . ALA A 1 100 ? 2.284 40.391 25.601 1.00 13.23 550 ALA A CA 1
ATOM 755 C C . ALA A 1 100 ? 2.832 39.309 24.659 1.00 12.64 550 ALA A C 1
ATOM 756 O O . ALA A 1 100 ? 4.032 39.053 24.643 1.00 12.40 550 ALA A O 1
ATOM 758 N N . GLY A 1 101 ? 1.961 38.691 23.863 1.00 12.99 551 GLY A N 1
ATOM 759 C CA . GLY A 1 101 ? 2.392 37.617 22.971 1.00 12.87 551 GLY A CA 1
ATOM 760 C C . GLY A 1 101 ? 2.787 36.389 23.776 1.00 12.58 551 GLY A C 1
ATOM 761 O O . GLY A 1 101 ? 3.653 35.599 23.365 1.00 12.37 551 GLY A O 1
ATOM 762 N N . GLY A 1 102 ? 2.149 36.237 24.935 1.00 12.47 552 GLY A N 1
ATOM 763 C CA . GLY A 1 102 ? 2.435 35.137 25.841 1.00 12.42 552 GLY A CA 1
ATOM 764 C C . GLY A 1 102 ? 1.267 34.179 26.030 1.00 12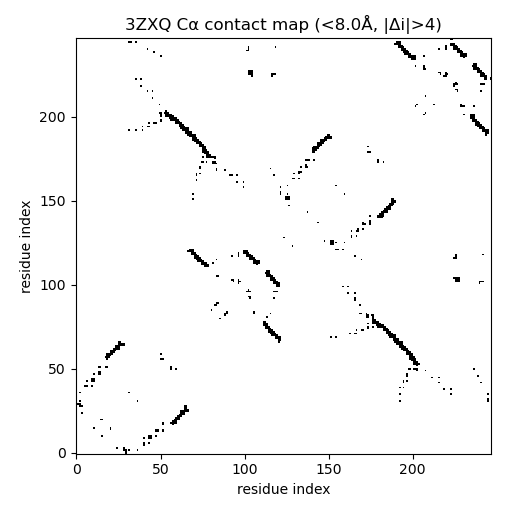.38 552 GLY A C 1
ATOM 765 O O . GLY A 1 102 ? 0.410 34.035 25.172 1.00 11.55 552 GLY A O 1
ATOM 766 N N . GLU A 1 103 ? 1.249 33.557 27.192 1.00 12.53 553 GLU A N 1
ATOM 767 C CA . GLU A 1 103 ? 0.408 32.416 27.501 1.00 13.48 553 GLU A CA 1
ATOM 768 C C . GLU A 1 103 ? 0.284 32.261 29.024 1.00 13.43 553 GLU A C 1
ATOM 769 O O . GLU A 1 103 ? 1.091 32.790 29.777 1.00 12.76 553 GLU A O 1
ATOM 775 N N . PHE A 1 104 ? -0.702 31.497 29.471 1.00 13.80 554 PHE A N 1
ATOM 776 C CA . PHE A 1 104 ? -0.922 31.306 30.902 1.00 14.74 554 PHE A CA 1
ATOM 777 C C . PHE A 1 104 ? -1.698 30.023 31.159 1.00 15.74 554 PHE A C 1
ATOM 778 O O . PHE A 1 104 ? -2.422 29.528 30.284 1.00 13.91 554 PHE A O 1
ATOM 786 N N . THR A 1 105 ? -1.574 29.491 32.363 1.00 17.02 555 THR A N 1
ATOM 787 C CA . THR A 1 105 ? -2.461 28.406 32.750 1.00 20.24 555 THR A CA 1
ATOM 788 C C . THR A 1 105 ? -2.852 28.596 34.200 1.00 21.11 555 THR A C 1
ATOM 789 O O . THR A 1 105 ? -2.059 29.083 35.015 1.00 21.80 555 THR A O 1
ATOM 793 N N . VAL A 1 106 ? -4.099 28.276 34.501 1.00 22.40 556 VAL A N 1
ATOM 794 C CA . VAL A 1 106 ? -4.550 28.172 35.873 1.00 24.21 556 VAL A CA 1
ATOM 795 C C . VAL A 1 106 ? -4.976 26.717 36.114 1.00 26.41 556 VAL A C 1
ATOM 796 O O . VAL A 1 106 ? -5.854 26.210 35.416 1.00 25.72 556 VAL A O 1
ATOM 800 N N . GLU A 1 107 ? -4.322 26.058 37.075 1.00 28.74 557 GLU A N 1
ATOM 801 C CA . GLU A 1 107 ? -4.745 24.738 37.577 1.00 31.03 557 GLU A CA 1
ATOM 802 C C . GLU A 1 107 ? -5.361 24.862 38.972 1.00 31.85 557 GLU A C 1
ATOM 803 O O . GLU A 1 107 ? -4.827 25.578 39.829 1.00 31.58 557 GLU A O 1
ATOM 809 N N . ASN A 1 108 ? -6.472 24.161 39.201 1.00 32.53 558 ASN A N 1
ATOM 810 C CA . ASN A 1 108 ? -6.829 23.731 40.550 1.00 33.48 558 ASN A CA 1
ATOM 811 C C . ASN A 1 108 ? -6.049 22.449 40.771 1.00 33.34 558 ASN A C 1
ATOM 812 O O . ASN A 1 108 ? -6.160 21.512 39.981 1.00 33.95 558 ASN A O 1
ATOM 817 N N . MET A 1 109 ? -5.228 22.434 41.810 1.00 32.68 559 MET A N 1
ATOM 818 C CA . MET A 1 109 ? -4.381 21.295 42.096 1.00 32.86 559 MET A CA 1
ATOM 819 C C . MET A 1 109 ? -5.177 20.233 42.871 1.00 32.45 559 MET A C 1
ATOM 820 O O . MET A 1 109 ? -5.826 20.542 43.868 1.00 32.07 559 MET A O 1
ATOM 825 N N . PRO A 1 110 ? -5.127 18.978 42.402 1.00 32.40 560 PRO A N 1
ATOM 826 C CA . PRO A 1 110 ? -5.967 17.914 42.963 1.00 32.49 560 PRO A CA 1
ATOM 827 C C . PRO A 1 110 ? -5.787 17.791 44.479 1.00 32.45 560 PRO A C 1
ATOM 828 O O . PRO A 1 110 ? -6.752 17.545 45.208 1.00 32.11 560 PRO A O 1
ATOM 832 N N . THR A 1 111 ? -4.553 18.011 44.932 1.00 32.68 561 THR A N 1
ATOM 833 C CA . THR A 1 111 ? -4.180 17.907 46.336 1.00 32.55 561 THR A CA 1
ATOM 834 C C . THR A 1 111 ? -4.461 19.174 47.171 1.00 31.55 561 THR A C 1
ATOM 835 O O . THR A 1 111 ? -4.071 19.257 48.336 1.00 32.10 561 THR A O 1
ATOM 839 N N . GLY A 1 112 ? -5.141 20.151 46.579 1.00 30.26 562 GLY A N 1
ATOM 840 C CA . GLY A 1 112 ? -5.541 21.351 47.293 1.00 28.52 562 GLY A CA 1
ATOM 841 C C . GLY A 1 112 ? -4.838 22.595 46.781 1.00 27.34 562 GLY A C 1
ATOM 842 O O . GLY A 1 112 ? -3.619 22.598 46.613 1.00 27.31 562 GLY A O 1
ATOM 843 N N . GLY A 1 113 ? -5.631 23.622 46.489 1.00 25.73 563 GLY A N 1
ATOM 844 C CA . GLY A 1 113 ? -5.121 24.929 46.085 1.00 24.02 563 GLY A CA 1
ATOM 845 C C . GLY A 1 113 ? -5.152 25.263 44.606 1.00 22.61 563 GLY A C 1
ATOM 846 O O . GLY A 1 113 ? -5.756 24.555 43.793 1.00 21.67 563 GLY A O 1
ATOM 847 N N . THR A 1 114 ? -4.489 26.371 44.269 1.00 21.24 564 THR A N 1
ATOM 848 C CA . THR A 1 114 ? -4.530 26.940 42.933 1.00 19.36 564 THR A CA 1
ATOM 849 C C . THR A 1 114 ? -3.120 27.338 42.491 1.00 18.46 564 THR A C 1
ATOM 850 O O . THR A 1 114 ? -2.390 27.987 43.237 1.00 15.56 564 THR A O 1
ATOM 854 N N . LEU A 1 115 ? -2.757 26.933 41.280 1.00 17.87 565 LEU A N 1
ATOM 855 C CA . LEU A 1 115 ? -1.502 27.326 40.683 1.00 18.75 565 LEU A CA 1
ATOM 856 C C . LEU A 1 115 ? -1.847 28.230 39.502 1.00 19.20 565 LEU A C 1
ATOM 857 O O . LEU A 1 115 ? -2.814 27.978 38.769 1.00 19.84 565 LEU A O 1
ATOM 862 N N . LEU A 1 116 ? -1.098 29.314 39.373 1.00 17.88 566 LEU A N 1
ATOM 863 C CA . LEU A 1 116 ? -1.226 30.222 38.248 1.00 16.60 566 LEU A CA 1
ATOM 864 C C . LEU A 1 116 ? 0.171 30.431 37.721 1.00 16.10 566 LEU A C 1
ATOM 865 O O . LEU A 1 116 ? 1.111 30.666 38.498 1.00 15.11 566 LEU A O 1
ATOM 870 N N . ARG A 1 117 ? 0.299 30.314 36.408 1.00 15.12 567 ARG A N 1
ATOM 871 C CA . ARG A 1 117 ? 1.530 30.623 35.716 1.00 15.25 567 ARG A CA 1
ATOM 872 C C . ARG A 1 117 ? 1.216 31.455 34.493 1.00 14.05 567 ARG A C 1
ATOM 873 O O . ARG A 1 117 ? 0.307 31.124 33.731 1.00 14.53 567 ARG A O 1
ATOM 881 N N . TRP A 1 118 ? 1.951 32.552 34.334 1.00 12.18 568 TRP A N 1
ATOM 882 C CA . TRP A 1 118 ? 1.784 33.460 33.198 1.00 10.84 568 TRP A CA 1
ATOM 883 C C . TRP A 1 118 ? 3.189 33.787 32.678 1.00 10.43 568 TRP A C 1
ATOM 884 O O . TRP A 1 118 ? 4.080 34.074 33.458 1.00 9.26 568 TRP A O 1
ATOM 895 N N . SER A 1 119 ? 3.388 33.717 31.365 1.00 9.27 569 SER A N 1
ATOM 896 C CA . SER A 1 119 ? 4.724 33.937 30.804 1.00 10.39 569 SER A CA 1
ATOM 897 C C . SER A 1 119 ? 4.581 34.654 29.486 1.00 10.08 569 SER A C 1
ATOM 898 O O . SER A 1 119 ? 3.545 34.570 28.830 1.00 10.32 569 SER A O 1
ATOM 901 N N . ALA A 1 120 ? 5.638 35.349 29.091 1.00 11.00 570 ALA A N 1
ATOM 902 C CA . ALA A 1 120 ? 5.644 36.087 27.841 1.00 10.08 570 ALA A CA 1
ATOM 903 C C . ALA A 1 120 ? 7.096 36.360 27.479 1.00 10.43 570 ALA A C 1
ATOM 904 O O . ALA A 1 120 ? 7.942 36.507 28.373 1.00 9.81 570 ALA A O 1
ATOM 906 N N . PRO A 1 121 ? 7.391 36.443 26.174 1.00 10.88 571 PRO A N 1
ATOM 907 C CA . PRO A 1 121 ? 8.767 36.632 25.744 1.00 12.25 571 PRO A CA 1
ATOM 908 C C . PRO A 1 121 ? 9.231 38.075 26.012 1.00 13.92 571 PRO A C 1
ATOM 909 O O . PRO A 1 121 ? 8.426 38.999 25.927 1.00 13.47 571 PRO A O 1
ATOM 913 N N . LEU A 1 122 ? 10.508 38.252 26.347 1.00 16.62 572 LEU A N 1
ATOM 914 C CA . LEU A 1 122 ? 11.109 39.604 26.463 1.00 19.83 572 LEU A CA 1
ATOM 915 C C . LEU A 1 122 ? 11.066 40.353 25.140 1.00 22.21 572 LEU A C 1
ATOM 916 O O . LEU A 1 122 ? 10.869 41.566 25.125 1.00 23.93 572 LEU A O 1
ATOM 921 N N . ARG A 1 123 ? 11.284 39.637 24.040 1.00 24.54 573 ARG A N 1
ATOM 922 C CA . ARG A 1 123 ? 11.152 40.222 22.687 1.00 27.34 573 ARG A CA 1
ATOM 923 C C . ARG A 1 123 ? 10.393 39.323 21.715 1.00 27.40 573 ARG A C 1
ATOM 924 O O . ARG A 1 123 ? 9.155 39.366 21.664 1.00 28.40 573 ARG A O 1
ATOM 932 N N . THR B 1 1 ? 11.370 52.684 37.235 1.00 24.60 451 THR B N 1
ATOM 933 C CA . THR B 1 1 ? 11.328 51.763 38.404 1.00 25.13 451 THR B CA 1
ATOM 934 C C . THR B 1 1 ? 11.473 50.319 37.924 1.00 23.51 451 THR B C 1
ATOM 935 O O . THR B 1 1 ? 10.665 49.884 37.098 1.00 24.40 451 THR B O 1
ATOM 939 N N . GLY B 1 2 ? 12.469 49.595 38.448 1.00 20.59 452 GLY B N 1
ATOM 940 C CA . GLY B 1 2 ? 12.735 48.200 38.083 1.00 17.61 452 GLY B CA 1
ATOM 941 C C . GLY B 1 2 ? 11.518 47.301 38.301 1.00 15.43 452 GLY B C 1
ATOM 942 O O . GLY B 1 2 ? 10.637 47.615 39.119 1.00 13.64 452 GLY B O 1
ATOM 943 N N . LEU B 1 3 ? 11.477 46.190 37.573 1.00 13.58 453 LEU B N 1
ATOM 944 C CA . LEU B 1 3 ? 10.378 45.234 37.688 1.00 12.44 453 LEU B CA 1
ATOM 945 C C . LEU B 1 3 ? 10.245 44.685 39.115 1.00 10.91 453 LEU B C 1
ATOM 946 O O . LEU B 1 3 ? 9.143 44.716 39.700 1.00 9.44 453 LEU B O 1
ATOM 951 N N . ARG B 1 4 ? 11.347 44.189 39.674 1.00 9.67 454 ARG B N 1
ATOM 952 C CA A ARG B 1 4 ? 11.290 43.631 41.022 0.50 10.11 454 ARG B CA 1
ATOM 953 C CA B ARG B 1 4 ? 11.295 43.628 41.032 0.50 9.08 454 ARG B CA 1
ATOM 954 C C . ARG B 1 4 ? 10.652 44.597 42.034 1.00 9.43 454 ARG B C 1
ATOM 955 O O . ARG B 1 4 ? 9.712 44.234 42.740 1.00 8.54 454 ARG B O 1
ATOM 970 N N . HIS B 1 5 ? 11.164 45.826 42.098 1.00 10.10 455 HIS B N 1
ATOM 971 C CA . HIS B 1 5 ? 10.586 46.893 42.954 1.00 11.01 455 HIS B CA 1
ATOM 972 C C . HIS B 1 5 ? 9.073 47.017 42.756 1.00 10.82 455 HIS B C 1
ATOM 973 O O . HIS B 1 5 ? 8.315 47.092 43.724 1.00 10.02 455 HIS B O 1
ATOM 980 N N . ARG B 1 6 ? 8.632 47.054 41.498 1.00 10.98 456 ARG B N 1
ATOM 981 C CA . ARG B 1 6 ? 7.208 47.229 41.190 1.00 11.93 456 ARG B CA 1
ATOM 982 C C . ARG B 1 6 ? 6.346 46.089 41.694 1.00 10.94 456 ARG B C 1
ATOM 983 O O . ARG B 1 6 ? 5.244 46.299 42.212 1.00 11.24 456 ARG B O 1
ATOM 991 N N . LEU B 1 7 ? 6.846 44.875 41.530 1.00 9.92 457 LEU B N 1
ATOM 992 C CA . LEU B 1 7 ? 6.118 43.685 41.958 1.00 8.76 457 LEU B CA 1
ATOM 993 C C . LEU B 1 7 ? 6.105 43.592 43.483 1.00 9.30 457 LEU B C 1
ATOM 994 O O . LEU B 1 7 ? 5.100 43.202 44.069 1.00 8.86 457 LEU B O 1
ATOM 999 N N . ASP B 1 8 ? 7.217 43.954 44.122 1.00 8.92 458 ASP B N 1
ATOM 1000 C CA . ASP B 1 8 ? 7.252 43.995 45.573 1.00 9.58 458 ASP B CA 1
ATOM 1001 C C . ASP B 1 8 ? 6.336 45.037 46.196 1.00 10.45 458 ASP B C 1
ATOM 1002 O O . ASP B 1 8 ? 5.834 44.823 47.295 1.00 11.40 458 ASP B O 1
ATOM 1007 N N . LYS B 1 9 ? 6.108 46.155 45.509 1.00 10.98 459 LYS B N 1
ATOM 1008 C CA . LYS B 1 9 ? 5.105 47.119 45.976 1.00 12.04 459 LYS B CA 1
ATOM 1009 C C . LYS B 1 9 ? 3.715 46.479 46.011 1.00 11.43 459 LYS B C 1
ATOM 1010 O O . LYS B 1 9 ? 2.975 46.623 46.987 1.00 12.68 459 LYS B O 1
ATOM 1016 N N . VAL B 1 10 ? 3.371 45.759 44.950 1.00 11.34 460 VAL B N 1
ATOM 1017 C CA . VAL B 1 10 ? 2.113 44.995 44.878 1.00 11.03 460 VAL B CA 1
ATOM 1018 C C . VAL B 1 10 ? 2.018 43.993 46.028 1.00 10.59 460 VAL B C 1
ATOM 1019 O O . VAL B 1 10 ? 1.001 43.927 46.735 1.00 10.30 460 VAL B O 1
ATOM 1023 N N . ILE B 1 11 ? 3.078 43.209 46.222 1.00 9.91 461 ILE B N 1
ATOM 1024 C CA . ILE B 1 11 ? 3.110 42.246 47.321 1.00 9.87 461 ILE B CA 1
ATOM 1025 C C . ILE B 1 11 ? 2.944 42.921 48.678 1.00 9.98 461 ILE B C 1
ATOM 1026 O O . ILE B 1 11 ? 2.116 42.466 49.485 1.00 10.99 461 ILE B O 1
ATOM 1031 N N . ASP B 1 12 ? 3.700 43.996 48.906 1.00 10.27 462 ASP B N 1
ATOM 1032 C CA . ASP B 1 12 ? 3.618 44.752 50.155 1.00 11.35 462 ASP B CA 1
ATOM 1033 C C . ASP B 1 12 ? 2.194 45.235 50.412 1.00 12.14 462 ASP B C 1
ATOM 1034 O O . ASP B 1 12 ? 1.736 45.187 51.547 1.00 11.96 462 ASP B O 1
ATOM 1039 N N . GLN B 1 13 ? 1.506 45.700 49.366 1.00 11.87 463 GLN B N 1
ATOM 1040 C CA . GLN B 1 13 ? 0.116 46.198 49.512 1.00 14.36 463 GLN B CA 1
ATOM 1041 C C . GLN B 1 13 ? -0.876 45.085 49.830 1.00 14.59 463 GLN B C 1
ATOM 1042 O O . GLN B 1 13 ? -1.851 45.318 50.547 1.00 14.31 463 GLN B O 1
ATOM 1048 N N . LEU B 1 14 ? -0.642 43.881 49.315 1.00 14.43 464 LEU B N 1
ATOM 1049 C CA . LEU B 1 14 ? -1.667 42.834 49.370 1.00 15.05 464 LEU B CA 1
ATOM 1050 C C . LEU B 1 14 ? -1.404 41.657 50.307 1.00 15.95 464 LEU B C 1
ATOM 1051 O O . LEU B 1 14 ? -2.363 41.034 50.788 1.00 16.04 464 LEU B O 1
ATOM 1056 N N . ALA B 1 15 ? -0.133 41.325 50.540 1.00 15.97 465 ALA B N 1
ATOM 1057 C CA . ALA B 1 15 ? 0.189 40.195 51.397 1.00 16.22 465 ALA B CA 1
ATOM 1058 C C . ALA B 1 15 ? -0.206 40.518 52.818 1.00 16.15 465 ALA B C 1
ATOM 1059 O O . ALA B 1 15 ? -0.127 41.677 53.248 1.00 16.19 465 ALA B O 1
ATOM 1061 N N . ILE B 1 16 ? -0.636 39.491 53.526 1.00 16.35 466 ILE B N 1
ATOM 1062 C CA . ILE B 1 16 ? -1.055 39.606 54.922 1.00 17.57 466 ILE B CA 1
ATOM 1063 C C . ILE B 1 16 ? -0.465 38.416 55.698 1.00 18.03 466 ILE B C 1
ATOM 1064 O O . ILE B 1 16 ? -0.273 37.339 55.129 1.00 18.04 466 ILE B O 1
ATOM 1069 N N . PRO B 1 17 ? -0.176 38.600 56.996 1.00 18.85 467 PRO B N 1
ATOM 1070 C CA . PRO B 1 17 ? 0.429 37.501 57.758 1.00 19.73 467 PRO B CA 1
ATOM 1071 C C . PRO B 1 17 ? -0.349 36.176 57.814 1.00 20.02 467 PRO B C 1
ATOM 1072 O O . PRO B 1 17 ? 0.271 35.145 58.061 1.00 20.97 467 PRO B O 1
ATOM 1076 N N . ALA B 1 18 ? -1.661 36.177 57.541 1.00 20.60 468 ALA B N 1
ATOM 1077 C CA . ALA B 1 18 ? -2.466 34.937 57.581 1.00 20.40 468 ALA B CA 1
ATOM 1078 C C . ALA B 1 18 ? -2.021 33.868 56.574 1.00 20.84 468 ALA B C 1
ATOM 1079 O O . ALA B 1 18 ? -2.140 32.655 56.834 1.00 21.14 468 ALA B O 1
ATOM 1081 N N . LEU B 1 19 ? -1.539 34.319 55.416 1.00 19.13 469 LEU B N 1
ATOM 1082 C CA . LEU B 1 19 ? -0.943 33.439 54.432 1.00 18.77 469 LEU B CA 1
ATOM 1083 C C . LEU B 1 19 ? 0.535 33.628 54.606 1.00 17.69 469 LEU B C 1
ATOM 1084 O O . LEU B 1 19 ? 1.032 34.758 54.508 1.00 18.22 469 LEU B O 1
ATOM 1089 N N . HIS B 1 20 ? 1.227 32.546 54.922 1.00 17.04 470 HIS B N 1
ATOM 1090 C CA . HIS B 1 20 ? 2.676 32.591 54.980 1.00 17.10 470 HIS B CA 1
ATOM 1091 C C . HIS B 1 20 ? 3.210 32.769 53.555 1.00 15.95 470 HIS B C 1
ATOM 1092 O O . HIS B 1 20 ? 2.917 31.954 52.674 1.00 16.04 470 HIS B O 1
ATOM 1099 N N . THR B 1 21 ? 4.008 33.813 53.345 1.00 13.89 471 THR B N 1
ATOM 1100 C CA . THR B 1 21 ? 4.313 34.263 51.994 1.00 12.50 471 THR B CA 1
ATOM 1101 C C . THR B 1 21 ? 5.799 34.215 51.706 1.00 11.68 471 THR B C 1
ATOM 1102 O O . THR B 1 21 ? 6.589 34.738 52.480 1.00 10.95 471 THR B O 1
ATOM 1106 N N . THR B 1 22 ? 6.144 33.616 50.569 1.00 11.40 472 THR B N 1
ATOM 1107 C CA A THR B 1 22 ? 7.526 33.521 50.091 0.50 11.10 472 THR B CA 1
ATOM 1108 C CA B THR B 1 22 ? 7.525 33.599 50.108 0.50 11.08 472 THR B CA 1
ATOM 1109 C C . THR B 1 22 ? 7.522 34.066 48.667 1.00 10.88 472 THR B C 1
ATOM 1110 O O . THR B 1 22 ? 6.654 33.666 47.869 1.00 11.26 472 THR B O 1
ATOM 1117 N N . VAL B 1 23 ? 8.483 34.943 48.361 1.00 10.15 473 VAL B N 1
ATOM 1118 C CA A VAL B 1 23 ? 8.676 35.496 47.013 0.50 9.43 473 VAL B CA 1
ATOM 1119 C CA B VAL B 1 23 ? 8.654 35.452 47.010 0.50 9.80 473 VAL B CA 1
ATOM 1120 C C . VAL B 1 23 ? 10.116 35.269 46.593 1.00 9.73 473 VAL B C 1
ATOM 1121 O O . VAL B 1 23 ? 11.038 35.630 47.333 1.00 9.41 473 VAL B O 1
ATOM 1128 N N . GLN B 1 24 ? 10.319 34.701 45.405 1.00 8.69 474 GLN B N 1
ATOM 1129 C CA . GLN B 1 24 ? 11.665 34.439 44.915 1.00 9.07 474 GLN B CA 1
ATOM 1130 C C . GLN B 1 24 ? 11.776 35.058 43.533 1.00 8.96 474 GLN B C 1
ATOM 1131 O O . GLN B 1 24 ? 10.959 34.767 42.657 1.00 9.17 474 GLN B O 1
ATOM 1137 N N . TYR B 1 25 ? 12.785 35.906 43.360 1.00 8.09 475 TYR B N 1
ATOM 1138 C CA . TYR B 1 25 ? 13.134 36.474 42.067 1.00 7.82 475 TYR B CA 1
ATOM 1139 C C . TYR B 1 25 ? 14.429 35.864 41.568 1.00 8.48 475 TYR B C 1
ATOM 1140 O O . TYR B 1 25 ? 15.381 35.761 42.330 1.00 8.22 475 TYR B O 1
ATOM 1149 N N . THR B 1 26 ? 14.460 35.436 40.301 1.00 8.52 476 THR B N 1
ATOM 1150 C CA A THR B 1 26 ? 15.700 34.945 39.706 0.50 9.01 476 THR B CA 1
ATOM 1151 C CA B THR B 1 26 ? 15.653 34.854 39.681 0.50 9.22 476 THR B CA 1
ATOM 1152 C C . THR B 1 26 ? 15.776 35.403 38.264 1.00 9.14 476 THR B C 1
ATOM 1153 O O . THR B 1 26 ? 14.772 35.587 37.620 1.00 9.45 476 THR B O 1
ATOM 1160 N N . GLY B 1 27 ? 16.989 35.620 37.779 1.00 10.40 477 GLY B N 1
ATOM 1161 C CA . GLY B 1 27 ? 17.171 36.009 36.383 1.00 11.37 477 GLY B CA 1
ATOM 1162 C C . GLY B 1 27 ? 17.243 37.518 36.222 1.00 12.55 477 GLY B C 1
ATOM 1163 O O . GLY B 1 27 ? 17.029 38.250 37.205 1.00 11.62 477 GLY B O 1
ATOM 1164 N N . PRO B 1 28 ? 17.561 37.993 34.995 1.00 12.44 478 PRO B N 1
ATOM 1165 C CA . PRO B 1 28 ? 17.766 39.427 34.737 1.00 13.12 478 PRO B CA 1
ATOM 1166 C C . PRO B 1 28 ? 16.448 40.203 34.598 1.00 13.21 478 PRO B C 1
ATOM 1167 O O . PRO B 1 28 ? 16.084 40.638 33.495 1.00 13.76 478 PRO B O 1
ATOM 1171 N N . LEU B 1 29 ? 15.728 40.363 35.709 1.00 12.52 479 LEU B N 1
ATOM 1172 C CA . LEU B 1 29 ? 14.492 41.143 35.724 1.00 12.68 479 LEU B CA 1
ATOM 1173 C C . LEU B 1 29 ? 14.725 42.588 35.276 1.00 11.94 479 LEU B C 1
ATOM 1174 O O . LEU B 1 29 ? 13.814 43.243 34.774 1.00 12.14 479 LEU B O 1
ATOM 1179 N N . SER B 1 30 ? 15.946 43.087 35.456 1.00 11.75 480 SER B N 1
ATOM 1180 C CA . SER B 1 30 ? 16.220 44.483 35.149 1.00 12.56 480 SER B CA 1
ATOM 1181 C C . SER B 1 30 ? 16.110 44.756 33.646 1.00 12.89 480 SER B C 1
ATOM 1182 O O . SER B 1 30 ? 15.952 45.907 33.247 1.00 13.86 480 SER B O 1
ATOM 1185 N N . VAL B 1 31 ? 16.144 43.711 32.824 1.00 12.92 481 VAL B N 1
ATOM 1186 C CA . VAL B 1 31 ? 16.086 43.946 31.383 1.00 14.32 481 VAL B CA 1
ATOM 1187 C C . VAL B 1 31 ? 14.679 43.979 30.808 1.00 14.37 481 VAL B C 1
ATOM 1188 O O . VAL B 1 31 ? 14.510 44.308 29.623 1.00 15.17 481 VAL B O 1
ATOM 1192 N N . VAL B 1 32 ? 13.685 43.627 31.626 1.00 13.80 482 VAL B N 1
ATOM 1193 C CA . VAL B 1 32 ? 12.277 43.627 31.176 1.00 13.87 482 VAL B CA 1
ATOM 1194 C C . VAL B 1 32 ? 11.835 45.054 30.871 1.00 14.42 482 VAL B C 1
ATOM 1195 O O . VAL B 1 32 ? 12.006 45.927 31.705 1.00 15.35 482 VAL B O 1
ATOM 1199 N N . ASP B 1 33 ? 11.291 45.288 29.679 1.00 15.11 483 ASP B N 1
ATOM 1200 C CA . ASP B 1 33 ? 10.873 46.644 29.284 1.00 15.91 483 ASP B CA 1
ATOM 1201 C C . ASP B 1 33 ? 9.592 47.086 29.997 1.00 14.87 483 ASP B C 1
ATOM 1202 O O . ASP B 1 33 ? 8.901 46.265 30.597 1.00 14.04 483 ASP B O 1
ATOM 1207 N N . THR B 1 34 ? 9.269 48.378 29.917 1.00 13.80 484 THR B N 1
ATOM 1208 C CA A THR B 1 34 ? 8.181 48.957 30.695 0.50 12.66 484 THR B CA 1
ATOM 1209 C CA B THR B 1 34 ? 8.175 48.910 30.735 0.50 12.95 484 THR B CA 1
ATOM 1210 C C . THR B 1 34 ? 6.797 48.380 30.394 1.00 11.94 484 THR B C 1
ATOM 1211 O O . THR B 1 34 ? 5.980 48.222 31.300 1.00 11.80 484 THR B O 1
ATOM 1218 N N . VAL B 1 35 ? 6.532 48.088 29.117 1.00 11.20 485 VAL B N 1
ATOM 1219 C CA . VAL B 1 35 ? 5.216 47.595 28.744 1.00 10.72 485 VAL B CA 1
ATOM 1220 C C . VAL B 1 35 ? 5.038 46.172 29.303 1.00 10.19 485 VAL B C 1
ATOM 1221 O O . VAL B 1 35 ? 4.013 45.868 29.902 1.00 10.49 485 VAL B O 1
ATOM 1225 N N . LEU B 1 36 ? 6.048 45.327 29.133 1.00 9.94 486 LEU B N 1
ATOM 1226 C CA . LEU B 1 36 ? 5.966 43.953 29.641 1.00 10.71 486 LEU B CA 1
ATOM 1227 C C . LEU B 1 36 ? 5.898 43.963 31.184 1.00 11.04 486 LEU B C 1
ATOM 1228 O O . LEU B 1 36 ? 5.075 43.259 31.786 1.00 10.68 486 LEU B O 1
ATOM 1233 N N . ALA B 1 37 ? 6.764 44.762 31.805 1.00 11.26 487 ALA B N 1
ATOM 1234 C CA . ALA B 1 37 ? 6.750 44.941 33.277 1.00 11.13 487 ALA B CA 1
ATOM 1235 C C . ALA B 1 37 ? 5.358 45.329 33.744 1.00 11.71 487 ALA B C 1
ATOM 1236 O O . ALA B 1 37 ? 4.863 44.816 34.747 1.00 10.99 487 ALA B O 1
ATOM 1238 N N . ASN B 1 38 ? 4.707 46.239 33.013 1.00 11.50 488 ASN B N 1
ATOM 1239 C CA . ASN B 1 38 ? 3.342 46.610 33.350 1.00 12.42 488 ASN B CA 1
ATOM 1240 C C . ASN B 1 38 ? 2.367 45.440 33.293 1.00 11.48 488 ASN B C 1
ATOM 1241 O O . ASN B 1 38 ? 1.493 45.312 34.162 1.00 11.73 488 ASN B O 1
ATOM 1246 N N . HIS B 1 39 ? 2.499 44.597 32.269 1.00 9.55 489 HIS B N 1
ATOM 1247 C CA . HIS B 1 39 ? 1.614 43.431 32.149 1.00 9.37 489 HIS B CA 1
ATOM 1248 C C . HIS B 1 39 ? 1.841 42.454 33.304 1.00 9.33 489 HIS B C 1
ATOM 1249 O O . HIS B 1 39 ? 0.885 41.962 33.904 1.00 9.13 489 HIS B O 1
ATOM 1256 N N . ALA B 1 40 ? 3.108 42.217 33.629 1.00 9.95 490 ALA B N 1
ATOM 1257 C CA . ALA B 1 40 ? 3.483 41.317 34.753 1.00 9.54 490 ALA B CA 1
ATOM 1258 C C . ALA B 1 40 ? 2.908 41.794 36.084 1.00 9.27 490 ALA B C 1
ATOM 1259 O O . ALA B 1 40 ? 2.419 40.976 36.896 1.00 8.87 490 ALA B O 1
ATOM 1261 N N . GLU B 1 41 ? 2.960 43.114 36.294 1.00 9.14 491 GLU B N 1
ATOM 1262 C CA . GLU B 1 41 ? 2.393 43.787 37.472 1.00 9.57 491 GLU B CA 1
ATOM 1263 C C . GLU B 1 41 ? 0.890 43.554 37.574 1.00 9.54 491 GLU B C 1
ATOM 1264 O O . GLU B 1 41 ? 0.398 43.177 38.625 1.00 9.89 491 GLU B O 1
ATOM 1270 N N . ALA B 1 42 ? 0.171 43.787 36.478 1.00 9.59 492 ALA B N 1
ATOM 1271 C CA . ALA B 1 42 ? -1.264 43.587 36.445 1.00 9.12 492 ALA B CA 1
ATOM 1272 C C . ALA B 1 42 ? -1.632 42.123 36.757 1.00 9.32 492 ALA B C 1
ATOM 1273 O O . ALA B 1 42 ? -2.556 41.837 37.533 1.00 9.00 492 ALA B O 1
ATOM 1275 N N . VAL B 1 43 ? -0.881 41.197 36.171 1.00 8.71 493 VAL B N 1
ATOM 1276 C CA . VAL B 1 43 ? -1.081 39.768 36.402 1.00 8.67 493 VAL B CA 1
ATOM 1277 C C . VAL B 1 43 ? -0.819 39.405 37.863 1.00 8.50 493 VAL B C 1
ATOM 1278 O O . VAL B 1 43 ? -1.659 38.741 38.496 1.00 9.50 493 VAL B O 1
ATOM 1282 N N . LEU B 1 44 ? 0.323 39.828 38.411 1.00 7.31 494 LEU B N 1
ATOM 1283 C CA . LEU B 1 44 ? 0.634 39.523 39.812 1.00 7.94 494 LEU B CA 1
ATOM 1284 C C . LEU B 1 44 ? -0.371 40.097 40.783 1.00 7.98 494 LEU B C 1
ATOM 1285 O O . LEU B 1 44 ? -0.747 39.443 41.771 1.00 8.35 494 LEU B O 1
ATOM 1290 N N . ARG B 1 45 ? -0.810 41.324 40.521 1.00 8.57 495 ARG B N 1
ATOM 1291 C CA . ARG B 1 45 ? -1.855 41.935 41.319 1.00 10.05 495 ARG B CA 1
ATOM 1292 C C . ARG B 1 45 ? -3.088 41.045 41.336 1.00 10.55 495 ARG B C 1
ATOM 1293 O O . ARG B 1 45 ? -3.643 40.779 42.408 1.00 10.54 495 ARG B O 1
ATOM 1301 N N . GLU B 1 46 ? -3.525 40.592 40.168 1.00 10.42 496 GLU B N 1
ATOM 1302 C CA . GLU B 1 46 ? -4.684 39.684 40.125 1.00 11.35 496 GLU B CA 1
ATOM 1303 C C . GLU B 1 46 ? -4.421 38.375 40.889 1.00 11.06 496 GLU B C 1
ATOM 1304 O O . GLU B 1 46 ? -5.227 37.935 41.722 1.00 10.92 496 GLU B O 1
ATOM 1310 N N . ALA B 1 47 ? -3.292 37.746 40.605 1.00 10.77 497 ALA B N 1
ATOM 1311 C CA . ALA B 1 47 ? -2.979 36.458 41.231 1.00 10.79 497 ALA B CA 1
ATOM 1312 C C . ALA B 1 47 ? -2.820 36.542 42.759 1.00 11.14 497 ALA B C 1
ATOM 1313 O O . ALA B 1 47 ? -3.307 35.668 43.497 1.00 12.07 497 ALA B O 1
ATOM 1315 N N . VAL B 1 48 ? -2.152 37.581 43.246 1.00 10.43 498 VAL B N 1
ATOM 1316 C CA . VAL B 1 48 ? -1.981 37.745 44.696 1.00 10.93 498 VAL B CA 1
ATOM 1317 C C . VAL B 1 48 ? -3.303 38.119 45.366 1.00 11.32 498 VAL B C 1
ATOM 1318 O O . VAL B 1 48 ? -3.614 37.567 46.416 1.00 11.95 498 VAL B O 1
ATOM 1322 N N . SER B 1 49 ? -4.085 39.030 44.765 1.00 12.02 499 SER B N 1
ATOM 1323 C CA A SER B 1 49 ? -5.396 39.405 45.312 0.50 12.35 499 SER B CA 1
ATOM 1324 C CA B SER B 1 49 ? -5.361 39.400 45.365 0.50 12.42 499 SER B CA 1
ATOM 1325 C C . SER B 1 49 ? -6.306 38.197 45.464 1.00 12.63 499 SER B C 1
ATOM 1326 O O . SER B 1 49 ? -6.974 38.027 46.487 1.00 12.91 499 SER B O 1
ATOM 1331 N N . ASN B 1 50 ? -6.329 37.357 44.433 1.00 12.90 500 ASN B N 1
ATOM 1332 C CA . ASN B 1 50 ? -7.175 36.184 44.433 1.00 13.68 500 ASN B CA 1
ATOM 1333 C C . ASN B 1 50 ? -6.673 35.106 45.405 1.00 14.73 500 ASN B C 1
ATOM 1334 O O . ASN B 1 50 ? -7.489 34.382 45.989 1.00 15.59 500 ASN B O 1
ATOM 1339 N N . ALA B 1 51 ? -5.353 35.009 45.589 1.00 14.15 501 ALA B N 1
ATOM 1340 C CA . ALA B 1 51 ? -4.782 34.087 46.585 1.00 15.09 501 ALA B CA 1
ATOM 1341 C C . ALA B 1 51 ? -5.196 34.484 47.999 1.00 15.90 501 ALA B C 1
ATOM 1342 O O . ALA B 1 51 ? -5.681 33.651 48.755 1.00 16.10 501 ALA B O 1
ATOM 1344 N N . VAL B 1 52 ? -5.009 35.754 48.343 1.00 16.52 502 VAL B N 1
ATOM 1345 C CA . VAL B 1 52 ? -5.404 36.287 49.661 1.00 18.13 502 VAL B CA 1
ATOM 1346 C C . VAL B 1 52 ? -6.916 36.126 49.935 1.00 19.35 502 VAL B C 1
ATOM 1347 O O . VAL B 1 52 ? -7.338 35.941 51.094 1.00 19.57 502 VAL B O 1
ATOM 1351 N N . ARG B 1 53 ? -7.717 36.160 48.870 1.00 20.13 503 ARG B N 1
ATOM 1352 C CA . ARG B 1 53 ? -9.176 36.017 48.993 1.00 20.82 503 ARG B CA 1
ATOM 1353 C C . ARG B 1 53 ? -9.624 34.538 49.032 1.00 20.24 503 ARG B C 1
ATOM 1354 O O . ARG B 1 53 ? -10.794 34.235 49.300 1.00 20.45 503 ARG B O 1
ATOM 1362 N N . HIS B 1 54 ? -8.687 33.625 48.776 1.00 18.84 504 HIS B N 1
ATOM 1363 C CA . HIS B 1 54 ? -9.007 32.217 48.583 1.00 18.45 504 HIS B CA 1
ATOM 1364 C C . HIS B 1 54 ? -9.230 31.568 49.966 1.00 17.62 504 HIS B C 1
ATOM 1365 O O . HIS B 1 54 ? -8.326 31.531 50.804 1.00 16.35 504 HIS B O 1
ATOM 1372 N N . ALA B 1 55 ? -10.467 31.125 50.195 1.00 17.97 505 ALA B N 1
ATOM 1373 C CA . ALA B 1 55 ? -10.926 30.594 51.491 1.00 18.31 505 ALA B CA 1
ATOM 1374 C C . ALA B 1 55 ? -9.919 29.685 52.183 1.00 18.07 505 ALA B C 1
ATOM 1375 O O . ALA B 1 55 ? -9.449 28.719 51.589 1.00 17.72 505 ALA B O 1
ATOM 1377 N N . ASN B 1 56 ? -9.601 30.017 53.434 1.00 19.05 506 ASN B N 1
ATOM 1378 C CA . ASN B 1 56 ? -8.792 29.171 54.317 1.00 19.82 506 ASN B CA 1
ATOM 1379 C C . ASN B 1 56 ? -7.341 28.936 53.896 1.00 19.66 506 ASN B C 1
ATOM 1380 O O . ASN B 1 56 ? -6.695 28.028 54.424 1.00 19.45 506 ASN B O 1
ATOM 1385 N N . ALA B 1 57 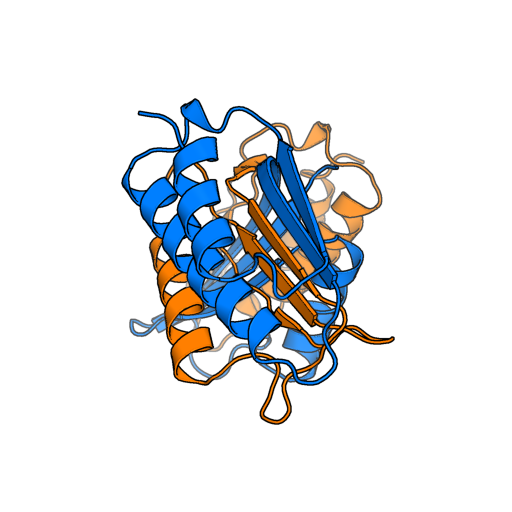? -6.843 29.722 52.937 1.00 18.87 507 ALA B N 1
ATOM 1386 C CA . ALA B 1 57 ? -5.427 29.646 52.548 1.00 18.46 507 ALA B CA 1
ATOM 1387 C C . ALA B 1 57 ? -4.500 29.920 53.725 1.00 17.78 507 ALA B C 1
ATOM 1388 O O . ALA B 1 57 ? -4.766 30.782 54.568 1.00 17.89 507 ALA B O 1
ATOM 1390 N N . THR B 1 58 ? -3.397 29.183 53.762 1.00 17.59 508 THR B N 1
ATOM 1391 C CA . THR B 1 58 ? -2.394 29.334 54.802 1.00 17.41 508 THR B CA 1
ATOM 1392 C C . THR B 1 58 ? -1.033 29.678 54.195 1.00 16.90 508 THR B C 1
ATOM 1393 O O . THR B 1 58 ? -0.118 30.055 54.921 1.00 16.55 508 THR B O 1
ATOM 1397 N N . SER B 1 59 ? -0.893 29.552 52.877 1.00 16.22 509 SER B N 1
ATOM 1398 C CA . SER B 1 59 ? 0.400 29.865 52.242 1.00 16.01 509 SER B CA 1
ATOM 1399 C C . SER B 1 59 ? 0.279 30.400 50.823 1.00 14.56 509 SER B C 1
ATOM 1400 O O . SER B 1 59 ? -0.694 30.162 50.114 1.00 15.19 509 SER B O 1
ATOM 1403 N N . LEU B 1 60 ? 1.303 31.135 50.436 1.00 12.66 510 LEU B N 1
ATOM 1404 C CA . LEU B 1 60 ? 1.345 31.808 49.165 1.00 12.39 510 LEU B CA 1
ATOM 1405 C C . LEU B 1 60 ? 2.810 31.766 48.739 1.00 11.18 510 LEU B C 1
ATOM 1406 O O . LEU B 1 60 ? 3.665 32.247 49.466 1.00 10.89 510 LEU B O 1
ATOM 1411 N N . ALA B 1 61 ? 3.086 31.146 47.596 1.00 10.55 511 ALA B N 1
ATOM 1412 C CA . ALA B 1 61 ? 4.440 31.097 47.071 1.00 9.98 511 ALA B CA 1
ATOM 1413 C C . ALA B 1 61 ? 4.418 31.817 45.724 1.00 10.50 511 ALA B C 1
ATOM 1414 O O . ALA B 1 61 ? 3.560 31.536 44.859 1.00 10.34 511 ALA B O 1
ATOM 1416 N N . ILE B 1 62 ? 5.297 32.803 45.588 1.00 9.33 512 ILE B N 1
ATOM 1417 C CA . ILE B 1 62 ? 5.376 33.604 44.374 1.00 9.74 512 ILE B CA 1
ATOM 1418 C C . ILE B 1 62 ? 6.766 33.448 43.783 1.00 10.03 512 ILE B C 1
ATOM 1419 O O . ILE B 1 62 ? 7.740 33.610 44.488 1.00 10.42 512 ILE B O 1
ATOM 1424 N N . ASN B 1 63 ? 6.852 33.077 42.510 1.00 9.60 513 ASN B N 1
ATOM 1425 C CA . ASN B 1 63 ? 8.148 32.934 41.842 1.00 10.89 513 ASN B CA 1
ATOM 1426 C C . ASN B 1 63 ? 8.083 33.779 40.604 1.00 10.25 513 ASN B C 1
ATOM 1427 O O . ASN B 1 63 ? 7.187 33.595 39.784 1.00 11.70 513 ASN B O 1
ATOM 1432 N N . VAL B 1 64 ? 8.977 34.743 40.483 1.00 9.88 514 VAL B N 1
ATOM 1433 C CA . VAL B 1 64 ? 9.042 35.548 39.261 1.00 8.79 514 VAL B CA 1
ATOM 1434 C C . VAL B 1 64 ? 10.467 35.416 38.719 1.00 9.51 514 VAL B C 1
ATOM 1435 O O . VAL B 1 64 ? 11.452 35.655 39.435 1.00 7.91 514 VAL B O 1
ATOM 1439 N N . SER B 1 65 ? 10.581 35.052 37.443 1.00 8.93 515 SER B N 1
ATOM 1440 C CA A SER B 1 65 ? 11.887 34.792 36.874 0.50 8.73 515 SER B CA 1
ATOM 1441 C CA B SER B 1 65 ? 11.877 34.743 36.862 0.50 8.99 515 SER B CA 1
ATOM 1442 C C . SER B 1 65 ? 11.952 35.320 35.458 1.00 8.95 515 SER B C 1
ATOM 1443 O O . SER B 1 65 ? 10.925 35.520 34.830 1.00 6.71 515 SER B O 1
ATOM 1448 N N . VAL B 1 66 ? 13.178 35.565 34.992 1.00 9.20 516 VAL B N 1
ATOM 1449 C CA . VAL B 1 66 ? 13.442 35.739 33.553 1.00 9.51 516 VAL B CA 1
ATOM 1450 C C . VAL B 1 66 ? 14.399 34.618 33.272 1.00 10.41 516 VAL B C 1
ATOM 1451 O O . VAL B 1 66 ? 15.448 34.519 33.914 1.00 9.52 516 VAL B O 1
ATOM 1455 N N . GLU B 1 67 ? 14.031 33.732 32.349 1.00 10.56 517 GLU B N 1
ATOM 1456 C CA . GLU B 1 67 ? 14.780 32.499 32.141 1.00 11.17 517 GLU B CA 1
ATOM 1457 C C . GLU B 1 67 ? 14.481 31.965 30.735 1.00 11.46 517 GLU B C 1
ATOM 1458 O O . GLU B 1 67 ? 13.451 32.303 30.148 1.00 9.68 517 GLU B O 1
ATOM 1464 N N . ASP B 1 68 ? 15.369 31.107 30.236 1.00 11.91 518 ASP B N 1
ATOM 1465 C CA . ASP B 1 68 ? 15.191 30.525 28.899 1.00 13.04 518 ASP B CA 1
ATOM 1466 C C . ASP B 1 68 ? 14.063 29.521 28.908 1.00 12.47 518 ASP B C 1
ATOM 1467 O O . ASP B 1 68 ? 14.052 28.608 29.739 1.00 11.85 518 ASP B O 1
ATOM 1472 N N . ASP B 1 69 ? 13.132 29.702 27.974 1.00 12.30 519 ASP B N 1
ATOM 1473 C CA . ASP B 1 69 ? 12.052 28.757 27.738 1.00 12.71 519 ASP B CA 1
ATOM 1474 C C . ASP B 1 69 ? 12.186 28.174 26.337 1.00 12.98 519 ASP B C 1
ATOM 1475 O O . ASP B 1 69 ? 12.779 28.819 25.450 1.00 13.44 519 ASP B O 1
ATOM 1480 N N . VAL B 1 70 ? 11.616 26.986 26.137 1.00 12.38 520 VAL B N 1
ATOM 1481 C CA A VAL B 1 70 ? 11.307 26.552 24.787 0.50 12.26 520 VAL B CA 1
ATOM 1482 C CA B VAL B 1 70 ? 11.276 26.513 24.794 0.50 12.19 520 VAL B CA 1
ATOM 1483 C C . VAL B 1 70 ? 9.903 27.074 24.479 1.00 12.62 520 VAL B C 1
ATOM 1484 O O . VAL B 1 70 ? 9.026 27.087 25.356 1.00 12.51 520 VAL B O 1
ATOM 1491 N N . ARG B 1 71 ? 9.711 27.552 23.247 1.00 11.57 521 ARG B N 1
ATOM 1492 C CA . ARG B 1 71 ? 8.442 28.120 22.815 1.00 12.30 521 ARG B CA 1
ATOM 1493 C C . ARG B 1 71 ? 8.071 27.508 21.471 1.00 11.62 521 ARG B C 1
ATOM 1494 O O . ARG B 1 71 ? 8.914 27.406 20.589 1.00 11.36 521 ARG B O 1
ATOM 1502 N N . VAL B 1 72 ? 6.821 27.076 21.355 1.00 11.70 522 VAL B N 1
ATOM 1503 C CA . VAL B 1 72 ? 6.278 26.575 20.115 1.00 12.00 522 VAL B CA 1
ATOM 1504 C C . VAL B 1 72 ? 5.064 27.430 19.817 1.00 12.84 522 VAL B C 1
ATOM 1505 O O . VAL B 1 72 ? 4.102 27.459 20.603 1.00 12.49 522 VAL B O 1
ATOM 1509 N N . GLU B 1 73 ? 5.121 28.126 18.685 1.00 11.96 523 GLU B N 1
ATOM 1510 C CA . GLU B 1 73 ? 4.017 28.958 18.250 1.00 12.72 523 GLU B CA 1
ATOM 1511 C C . GLU B 1 73 ? 3.597 28.569 16.837 1.00 11.97 523 GLU B C 1
ATOM 1512 O O . GLU B 1 73 ? 4.439 28.445 15.934 1.00 10.75 523 GLU B O 1
ATOM 1518 N N . VAL B 1 74 ? 2.292 28.414 16.656 1.00 11.66 524 VAL B N 1
ATOM 1519 C CA . VAL B 1 74 ? 1.734 27.980 15.390 1.00 11.99 524 VAL B CA 1
ATOM 1520 C C . VAL B 1 74 ? 0.509 28.832 15.055 1.00 12.43 524 VAL B C 1
ATOM 1521 O O . VAL B 1 74 ? -0.462 28.852 15.816 1.00 13.06 524 VAL B O 1
ATOM 1525 N N . VAL B 1 75 ? 0.556 29.505 13.916 1.00 13.10 525 VAL B N 1
ATOM 1526 C CA . VAL B 1 75 ? -0.509 30.405 13.495 1.00 14.66 525 VAL B CA 1
ATOM 1527 C C . VAL B 1 75 ? -1.009 29.922 12.150 1.00 15.59 525 VAL B C 1
ATOM 1528 O O . VAL B 1 75 ? -0.213 29.661 11.232 1.00 16.43 525 VAL B O 1
ATOM 1532 N N . ASP B 1 76 ? -2.319 29.769 12.020 1.00 16.07 526 ASP B N 1
ATOM 1533 C CA . ASP B 1 76 ? -2.867 29.491 10.701 1.00 16.95 526 ASP B CA 1
ATOM 1534 C C . ASP B 1 76 ? -4.055 30.394 10.404 1.00 17.34 526 ASP B C 1
ATOM 1535 O O . ASP B 1 76 ? -4.621 31.007 11.324 1.00 17.07 526 ASP B O 1
ATOM 1540 N N . ASP B 1 77 ? -4.399 30.507 9.126 1.00 18.19 527 ASP B N 1
ATOM 1541 C CA . ASP B 1 77 ? -5.476 31.421 8.743 1.00 20.49 527 ASP B CA 1
ATOM 1542 C C . ASP B 1 77 ? -6.879 30.795 8.777 1.00 21.45 527 ASP B C 1
ATOM 1543 O O . ASP B 1 77 ? -7.846 31.461 8.426 1.00 22.40 527 ASP B O 1
ATOM 1548 N N . GLY B 1 78 ? -6.977 29.540 9.211 1.00 22.17 528 GLY B N 1
ATOM 1549 C CA . GLY B 1 78 ? -8.278 28.877 9.397 1.00 23.91 528 GLY B CA 1
ATOM 1550 C C . GLY B 1 78 ? -8.750 28.896 10.845 1.00 24.86 528 GLY B C 1
ATOM 1551 O O . GLY B 1 78 ? -8.012 29.296 11.747 1.00 24.48 528 GLY B O 1
ATOM 1552 N N . VAL B 1 79 ? -10.000 28.474 11.053 1.00 26.50 529 VAL B N 1
ATOM 1553 C CA . VAL B 1 79 ? -10.621 28.345 12.385 1.00 27.78 529 VAL B CA 1
ATOM 1554 C C . VAL B 1 79 ? -11.340 26.986 12.437 1.00 28.81 529 VAL B C 1
ATOM 1555 O O . VAL B 1 79 ? -11.957 26.585 11.450 1.00 29.23 529 VAL B O 1
ATOM 1559 N N . GLY B 1 80 ? -11.259 26.277 13.559 1.00 30.01 530 GLY B N 1
ATOM 1560 C CA . GLY B 1 80 ? -11.906 24.960 13.666 1.00 32.65 530 GLY B CA 1
ATOM 1561 C C . GLY B 1 80 ? -13.415 25.075 13.854 1.00 34.04 530 GLY B C 1
ATOM 1562 O O . GLY B 1 80 ? -13.865 25.869 14.676 1.00 34.04 530 GLY B O 1
ATOM 1563 N N . ILE B 1 81 ? -14.188 24.298 13.085 1.00 35.86 531 ILE B N 1
ATOM 1564 C CA . ILE B 1 81 ? -15.667 24.315 13.167 1.00 37.51 531 ILE B CA 1
ATOM 1565 C C . ILE B 1 81 ? -16.175 23.998 14.581 1.00 38.95 531 ILE B C 1
ATOM 1566 O O . ILE B 1 81 ? -17.191 24.556 15.019 1.00 38.86 531 ILE B O 1
ATOM 1571 N N . SER B 1 82 ? -15.443 23.134 15.291 1.00 40.47 532 SER B N 1
ATOM 1572 C CA . SER B 1 82 ? -15.888 22.600 16.588 1.00 41.99 532 SER B CA 1
ATOM 1573 C C . SER B 1 82 ? -15.128 23.165 17.787 1.00 42.93 532 SER B C 1
ATOM 1574 O O . SER B 1 82 ? -15.192 22.613 18.895 1.00 43.42 532 SER B O 1
ATOM 1577 N N . GLY B 1 83 ? -14.425 24.272 17.570 1.00 43.69 533 GLY B N 1
ATOM 1578 C CA . GLY B 1 83 ? -13.626 24.881 18.623 1.00 44.45 533 GLY B CA 1
ATOM 1579 C C . GLY B 1 83 ? -12.166 24.978 18.228 1.00 45.10 533 GLY B C 1
ATOM 1580 O O . GLY B 1 83 ? -11.718 24.337 17.260 1.00 44.94 533 GLY B O 1
ATOM 1581 N N . ASP B 1 84 ? -11.426 25.783 18.990 1.00 45.66 534 ASP B N 1
ATOM 1582 C CA . ASP B 1 84 ? -10.026 26.093 18.687 1.00 46.24 534 ASP B CA 1
ATOM 1583 C C . ASP B 1 84 ? -9.098 24.867 18.778 1.00 46.60 534 ASP B C 1
ATOM 1584 O O . ASP B 1 84 ? -7.968 24.893 18.273 1.00 46.63 534 ASP B O 1
ATOM 1589 N N . ILE B 1 85 ? -9.602 23.797 19.399 1.00 46.96 535 ILE B N 1
ATOM 1590 C CA . ILE B 1 85 ? -8.892 22.518 19.536 1.00 47.16 535 ILE B CA 1
ATOM 1591 C C . ILE B 1 85 ? -9.895 21.433 19.957 1.00 47.36 535 ILE B C 1
ATOM 1592 O O . ILE B 1 85 ? -10.903 21.740 20.607 1.00 47.45 535 ILE B O 1
ATOM 1597 N N . THR B 1 86 ? -9.636 20.177 19.583 1.00 47.44 536 THR B N 1
ATOM 1598 C CA . THR B 1 86 ? -10.470 19.080 20.071 1.00 47.55 536 THR B CA 1
ATOM 1599 C C . THR B 1 86 ? -10.247 18.920 21.574 1.00 47.68 536 THR B C 1
ATOM 1600 O O . THR B 1 86 ? -9.191 19.283 22.100 1.00 48.19 536 THR B O 1
ATOM 1604 N N . GLU B 1 87 ? -11.256 18.393 22.252 1.00 47.49 537 GLU B N 1
ATOM 1605 C CA . GLU B 1 87 ? -11.197 18.076 23.674 1.00 47.45 537 GLU B CA 1
ATOM 1606 C C . GLU B 1 87 ? -9.907 17.347 24.109 1.00 47.06 537 GLU B C 1
ATOM 1607 O O . GLU B 1 87 ? -9.232 17.775 25.053 1.00 46.75 537 GLU B O 1
ATOM 1613 N N . SER B 1 88 ? -9.567 16.266 23.407 1.00 46.54 538 SER B N 1
ATOM 1614 C CA . SER B 1 88 ? -8.399 15.439 23.734 1.00 45.90 538 SER B CA 1
ATOM 1615 C C . SER B 1 88 ? -7.085 16.037 23.213 1.00 45.21 538 SER B C 1
ATOM 1616 O O . SER B 1 88 ? -5.998 15.596 23.589 1.00 44.79 538 SER B O 1
ATOM 1619 N N . GLY B 1 89 ? -7.200 17.032 22.338 1.00 44.66 539 GLY B N 1
ATOM 1620 C CA . GLY B 1 89 ? -6.054 17.832 21.916 1.00 43.95 539 GLY B CA 1
ATOM 1621 C C . GLY B 1 89 ? -5.681 18.840 22.987 1.00 43.26 539 GLY B C 1
ATOM 1622 O O . GLY B 1 89 ? -4.506 18.994 23.307 1.00 43.75 539 GLY B O 1
ATOM 1623 N N . LEU B 1 90 ? -6.689 19.529 23.527 1.00 42.47 540 LEU B N 1
ATOM 1624 C CA . LEU B 1 90 ? -6.532 20.437 24.671 1.00 41.61 540 LEU B CA 1
ATOM 1625 C C . LEU B 1 90 ? -5.941 19.695 25.870 1.00 40.67 540 LEU B C 1
ATOM 1626 O O . LEU B 1 90 ? -4.972 20.167 26.473 1.00 40.91 540 LEU B O 1
ATOM 1631 N N . ARG B 1 91 ? -6.526 18.546 26.208 1.00 39.22 541 ARG B N 1
ATOM 1632 C CA . ARG B 1 91 ? -6.041 17.714 27.305 1.00 38.19 541 ARG B CA 1
ATOM 1633 C C . ARG B 1 91 ? -4.561 17.400 27.159 1.00 36.63 541 ARG B C 1
ATOM 1634 O O . ARG B 1 91 ? -3.808 17.511 28.122 1.00 36.65 541 ARG B O 1
ATOM 1642 N N . ASN B 1 92 ? -4.153 16.996 25.961 1.00 34.93 542 ASN B N 1
ATOM 1643 C CA . ASN B 1 92 ? -2.774 16.566 25.732 1.00 33.62 542 ASN B CA 1
ATOM 1644 C C . ASN B 1 92 ? -1.790 17.713 25.975 1.00 32.21 542 ASN B C 1
ATOM 1645 O O . ASN B 1 92 ? -0.878 17.594 26.789 1.00 31.87 542 ASN B O 1
ATOM 1650 N N . LEU B 1 93 ? -1.994 18.827 25.292 1.00 31.18 543 LEU B N 1
ATOM 1651 C CA . LEU B 1 93 ? -1.067 19.945 25.420 1.00 30.70 543 LEU B CA 1
ATOM 1652 C C . LEU B 1 93 ? -1.116 20.583 26.815 1.00 29.96 543 LEU B C 1
ATOM 1653 O O . LEU B 1 93 ? -0.083 20.969 27.348 1.00 28.38 543 LEU B O 1
ATOM 1658 N N . ARG B 1 94 ? -2.307 20.650 27.406 1.00 29.65 544 ARG B N 1
ATOM 1659 C CA . ARG B 1 94 ? -2.450 21.112 28.794 1.00 30.08 544 ARG B CA 1
ATOM 1660 C C . ARG B 1 94 ? -1.710 20.217 29.780 1.00 29.35 544 ARG B C 1
ATOM 1661 O O . ARG B 1 94 ? -0.966 20.714 30.628 1.00 29.54 544 ARG B O 1
ATOM 1669 N N . GLN B 1 95 ? -1.911 18.906 29.680 1.00 28.77 545 GLN B N 1
ATOM 1670 C CA . GLN B 1 95 ? -1.162 17.975 30.533 1.00 28.84 545 GLN B CA 1
ATOM 1671 C C . GLN B 1 95 ? 0.361 18.150 30.354 1.00 27.65 545 GLN B C 1
ATOM 1672 O O . GLN B 1 95 ? 1.095 18.206 31.335 1.00 27.79 545 GLN B O 1
ATOM 1678 N N . ARG B 1 96 ? 0.822 18.291 29.116 1.00 26.29 546 ARG B N 1
ATOM 1679 C CA . ARG B 1 96 ? 2.266 18.462 28.867 1.00 25.57 546 ARG B CA 1
ATOM 1680 C C . ARG B 1 96 ? 2.822 19.765 29.435 1.00 25.00 546 ARG B C 1
ATOM 1681 O O . ARG B 1 96 ? 3.929 19.790 30.006 1.00 25.04 546 ARG B O 1
ATOM 1689 N N . ALA B 1 97 ? 2.057 20.839 29.263 1.00 24.69 547 ALA B N 1
ATOM 1690 C CA . ALA B 1 97 ? 2.353 22.124 29.901 1.00 25.05 547 ALA B CA 1
ATOM 1691 C C . ALA B 1 97 ? 2.505 21.931 31.417 1.00 25.32 547 ALA B C 1
ATOM 1692 O O . ALA B 1 97 ? 3.499 22.361 32.009 1.00 25.26 547 ALA B O 1
ATOM 1694 N N . ASP B 1 98 ? 1.522 21.271 32.035 1.00 26.33 548 ASP B N 1
ATOM 1695 C CA . ASP B 1 98 ? 1.560 20.990 33.474 1.00 27.12 548 ASP B CA 1
ATOM 1696 C C . ASP B 1 98 ? 2.811 20.189 33.845 1.00 26.89 548 ASP B C 1
ATOM 1697 O O . ASP B 1 98 ? 3.491 20.520 34.808 1.00 27.53 548 ASP B O 1
ATOM 1702 N N . ASP B 1 99 ? 3.092 19.129 33.086 1.00 26.85 549 ASP B N 1
ATOM 1703 C CA . ASP B 1 99 ? 4.277 18.293 33.294 1.00 27.11 549 ASP B CA 1
ATOM 1704 C C . ASP B 1 99 ? 5.584 19.071 33.148 1.00 26.38 549 ASP B C 1
ATOM 1705 O O . ASP B 1 99 ? 6.521 18.853 33.911 1.00 26.50 549 ASP B O 1
ATOM 1710 N N . ALA B 1 100 ? 5.633 19.972 32.168 1.00 25.45 550 ALA B N 1
ATOM 1711 C CA . ALA B 1 100 ? 6.839 20.748 31.858 1.00 24.34 550 ALA B CA 1
ATOM 1712 C C . ALA B 1 100 ? 7.018 21.965 32.770 1.00 23.84 550 ALA B C 1
ATOM 1713 O O . ALA B 1 100 ? 8.058 22.648 32.721 1.00 23.35 550 ALA B O 1
ATOM 1715 N N . GLY B 1 101 ? 6.004 22.246 33.586 1.00 22.68 551 GLY B N 1
ATOM 1716 C CA . GLY B 1 101 ? 6.004 23.456 34.388 1.00 22.09 551 GLY B CA 1
ATOM 1717 C C . GLY B 1 101 ? 5.791 24.672 33.500 1.00 20.66 551 GLY B C 1
ATOM 1718 O O . GLY B 1 101 ? 6.297 25.743 33.788 1.00 20.24 551 GLY B O 1
ATOM 1719 N N . GLY B 1 102 ? 5.040 24.493 32.418 1.00 20.60 552 GLY B N 1
ATOM 1720 C CA . GLY B 1 102 ? 4.856 25.554 31.442 1.00 19.49 552 GLY B CA 1
ATOM 1721 C C . GLY B 1 102 ? 3.427 26.012 31.301 1.00 19.33 552 GLY B C 1
ATOM 1722 O O . GLY B 1 102 ? 2.615 25.867 32.215 1.00 17.95 552 GLY B O 1
ATOM 1723 N N . GLU B 1 103 ? 3.124 26.580 30.142 1.00 19.04 553 GLU B N 1
ATOM 1724 C CA . GLU B 1 103 ? 1.840 27.236 29.911 1.00 19.93 553 GLU B CA 1
ATOM 1725 C C . GLU B 1 103 ? 1.463 27.021 28.483 1.00 20.91 553 GLU B C 1
ATOM 1726 O O . GLU B 1 103 ? 2.326 26.849 27.629 1.00 19.23 553 GLU B O 1
ATOM 1732 N N . PHE B 1 104 ? 0.174 27.122 28.207 1.00 22.12 554 PHE B N 1
ATOM 1733 C CA A PHE B 1 104 ? -0.351 26.782 26.905 0.50 23.58 554 PHE B CA 1
ATOM 1734 C CA B PHE B 1 104 ? -0.315 26.862 26.864 0.50 23.66 554 PHE B CA 1
ATOM 1735 C C . PHE B 1 104 ? -1.590 27.633 26.661 1.00 24.55 554 PHE B C 1
ATOM 1736 O O . PHE B 1 104 ? -2.439 27.722 27.554 1.00 24.62 554 PHE B O 1
ATOM 1751 N N . THR B 1 105 ? -1.691 28.245 25.487 1.00 25.51 555 THR B N 1
ATOM 1752 C CA A THR B 1 105 ? -2.889 28.978 25.108 0.50 26.47 555 THR B CA 1
ATOM 1753 C CA B THR B 1 105 ? -2.896 28.978 25.100 0.50 26.62 555 THR B CA 1
ATOM 1754 C C . THR B 1 105 ? -3.218 28.687 23.648 1.00 27.21 555 THR B C 1
ATOM 1755 O O . THR B 1 105 ? -2.312 28.531 22.826 1.00 27.51 555 THR B O 1
ATOM 1762 N N . VAL B 1 106 ? -4.510 28.579 23.346 1.00 27.62 556 VAL B N 1
ATOM 1763 C CA . VAL B 1 106 ? -4.991 28.369 21.985 1.00 29.12 556 VAL B CA 1
ATOM 1764 C C . VAL B 1 106 ? -6.201 29.257 21.834 1.00 29.92 556 VAL B C 1
ATOM 1765 O O . VAL B 1 106 ? -7.059 29.308 22.724 1.00 30.00 556 VAL B O 1
ATOM 1769 N N . GLU B 1 107 ? -6.278 29.960 20.716 1.00 29.86 557 GLU B N 1
ATOM 1770 C CA . GLU B 1 107 ? -7.356 30.898 20.551 1.00 30.81 557 GLU B CA 1
ATOM 1771 C C . GLU B 1 107 ? -7.734 31.117 19.102 1.00 30.75 557 GLU B C 1
ATOM 1772 O O . GLU B 1 107 ? -6.912 30.961 18.189 1.00 30.91 557 GLU B O 1
ATOM 1778 N N . ASN B 1 108 ? -9.000 31.457 18.908 1.00 30.71 558 ASN B N 1
ATOM 1779 C CA . ASN B 1 108 ? -9.459 31.975 17.648 1.00 31.32 558 ASN B CA 1
ATOM 1780 C C . ASN B 1 108 ? -9.124 33.455 17.679 1.00 31.33 558 ASN B C 1
ATOM 1781 O O . ASN B 1 108 ? -9.563 34.169 18.579 1.00 31.67 558 ASN B O 1
ATOM 1786 N N . MET B 1 109 ? -8.305 33.898 16.725 1.00 30.93 559 MET B N 1
ATOM 1787 C CA A MET B 1 109 ? -7.812 35.271 16.739 0.50 30.99 559 MET B CA 1
ATOM 1788 C CA B MET B 1 109 ? -7.786 35.271 16.698 0.50 31.16 559 MET B CA 1
ATOM 1789 C C . MET B 1 109 ? -8.880 36.299 16.372 1.00 31.76 559 MET B C 1
ATOM 1790 O O . MET B 1 109 ? -9.662 36.095 15.417 1.00 31.45 559 MET B O 1
ATOM 1799 N N . PRO B 1 110 ? -8.922 37.416 17.140 1.00 32.52 560 PRO B N 1
ATOM 1800 C CA . PRO B 1 110 ? -9.899 38.495 17.002 1.00 33.40 560 PRO B CA 1
ATOM 1801 C C . PRO B 1 110 ? -10.379 38.782 15.587 1.00 33.51 560 PRO B C 1
ATOM 1802 O O . PRO B 1 110 ? -11.565 38.989 15.410 1.00 34.51 560 PRO B O 1
ATOM 1806 N N . THR B 1 111 ? -9.475 38.782 14.607 1.00 33.95 561 THR B N 1
ATOM 1807 C CA . THR B 1 111 ? -9.814 39.077 13.223 1.00 33.91 561 THR B CA 1
ATOM 1808 C C . THR B 1 111 ? -9.481 37.939 12.241 1.00 33.65 561 THR B C 1
ATOM 1809 O O . THR B 1 111 ? -9.082 38.202 11.101 1.00 33.79 561 THR B O 1
ATOM 1813 N N . GLY B 1 112 ? -9.647 36.682 12.655 1.00 32.53 562 GLY B N 1
ATOM 1814 C CA . GLY B 1 112 ? -9.435 35.564 11.723 1.00 31.00 562 GLY B CA 1
ATOM 1815 C C . GLY B 1 112 ? -8.225 34.714 12.061 1.00 29.67 562 GLY B C 1
ATOM 1816 O O . GLY B 1 112 ? -7.212 35.227 12.543 1.00 30.25 562 GLY B O 1
ATOM 1817 N N . GLY B 1 113 ? -8.346 33.412 11.835 1.00 28.18 563 GLY B N 1
ATOM 1818 C CA . GLY B 1 113 ? -7.255 32.472 12.067 1.00 26.20 563 GLY B CA 1
ATOM 1819 C C . GLY B 1 113 ? -7.133 31.938 13.484 1.00 24.97 563 GLY B C 1
ATOM 1820 O O . GLY B 1 113 ? -7.878 32.327 14.391 1.00 24.71 563 GLY B O 1
ATOM 1821 N N . THR B 1 114 ? -6.171 31.040 13.671 1.00 23.45 564 THR B N 1
ATOM 1822 C CA . THR B 1 114 ? -5.973 30.372 14.940 1.00 21.71 564 THR B CA 1
ATOM 1823 C C . THR B 1 114 ? -4.544 30.563 15.404 1.00 21.41 564 THR B C 1
ATOM 1824 O O . THR B 1 114 ? -3.601 30.455 14.622 1.00 20.14 564 THR B O 1
ATOM 1828 N N . LEU B 1 115 ? -4.390 30.846 16.687 1.00 21.19 565 LEU B N 1
ATOM 1829 C CA . LEU B 1 115 ? -3.061 30.967 17.271 1.00 21.49 565 LEU B CA 1
ATOM 1830 C C . LEU B 1 115 ? -2.881 29.946 18.395 1.00 20.53 565 LEU B C 1
ATOM 1831 O O . LEU B 1 115 ? -3.786 29.720 19.201 1.00 21.24 565 LEU B O 1
ATOM 1836 N N . LEU B 1 116 ? -1.723 29.306 18.423 1.00 18.79 566 LEU B N 1
ATOM 1837 C CA . LEU B 1 116 ? -1.415 28.337 19.461 1.00 17.44 566 LEU B CA 1
ATOM 1838 C C . LEU B 1 116 ? -0.040 28.659 19.989 1.00 17.47 566 LEU B C 1
ATOM 1839 O O . LEU B 1 116 ? 0.887 28.870 19.200 1.00 17.70 566 LEU B O 1
ATOM 1844 N N . ARG B 1 117 ? 0.102 28.736 21.311 1.00 15.90 567 ARG B N 1
ATOM 1845 C CA . ARG B 1 117 ? 1.411 28.970 21.929 1.00 15.82 567 ARG B CA 1
ATOM 1846 C C . ARG B 1 117 ? 1.629 28.062 23.094 1.00 15.16 567 ARG B C 1
ATOM 1847 O O . ARG B 1 117 ? 0.744 27.911 23.922 1.00 15.69 567 ARG B O 1
ATOM 1855 N N . TRP B 1 118 ? 2.836 27.537 23.204 1.00 13.69 568 TRP B N 1
ATOM 1856 C CA . TRP B 1 118 ? 3.171 26.611 24.252 1.00 13.58 568 TRP B CA 1
ATOM 1857 C C . TRP B 1 118 ? 4.601 26.912 24.673 1.00 12.84 568 TRP B C 1
ATOM 1858 O O . TRP B 1 118 ? 5.496 26.996 23.840 1.00 12.23 568 TRP B O 1
ATOM 1869 N N . SER B 1 119 ? 4.827 27.081 25.965 1.00 12.01 569 SER B N 1
ATOM 1870 C CA . SER B 1 119 ? 6.176 27.399 26.435 1.00 11.66 569 SER B CA 1
ATOM 1871 C C . SER B 1 119 ? 6.454 26.716 27.748 1.00 12.07 569 SER B C 1
ATOM 1872 O O . SER B 1 119 ? 5.553 26.555 28.562 1.00 12.32 569 SER B O 1
ATOM 1875 N N . ALA B 1 120 ? 7.701 26.342 27.975 1.00 12.59 570 ALA B N 1
ATOM 1876 C CA . ALA B 1 120 ? 8.094 25.724 29.236 1.00 13.11 570 ALA B CA 1
ATOM 1877 C C . ALA B 1 120 ? 9.550 26.015 29.477 1.00 13.89 570 ALA B C 1
ATOM 1878 O O . ALA B 1 120 ? 10.314 26.188 28.526 1.00 12.48 570 ALA B O 1
ATOM 1880 N N . PRO B 1 121 ? 9.954 26.087 30.754 1.00 15.09 571 PRO B N 1
ATOM 1881 C CA . PRO B 1 121 ? 11.339 26.404 31.060 1.00 16.29 571 PRO B CA 1
ATOM 1882 C C . PRO B 1 121 ? 12.299 25.283 30.665 1.00 18.16 571 PRO B C 1
ATOM 1883 O O . PRO B 1 121 ? 11.959 24.086 30.760 1.00 17.88 571 PRO B O 1
ATOM 1887 N N . LEU B 1 122 ? 13.484 25.678 30.214 1.00 20.16 572 LEU B N 1
ATOM 1888 C CA . LEU B 1 122 ? 14.550 24.740 29.905 1.00 23.87 572 LEU B CA 1
ATOM 1889 C C . LEU B 1 122 ? 14.893 23.851 31.073 1.00 26.39 572 LEU B C 1
ATOM 1890 O O . LEU B 1 122 ? 15.182 22.673 30.891 1.00 26.58 572 LEU B O 1
ATOM 1895 N N . ARG B 1 123 ? 14.865 24.422 32.269 1.00 29.12 573 ARG B N 1
ATOM 1896 C CA . ARG B 1 123 ? 15.260 23.680 33.447 1.00 32.97 573 ARG B CA 1
ATOM 1897 C C . ARG B 1 123 ? 14.110 23.543 34.444 1.00 34.61 573 ARG B C 1
ATOM 1898 O O . ARG B 1 123 ? 13.599 24.538 34.968 1.00 35.07 573 ARG B O 1
ATOM 1906 N N . LEU B 1 124 ? 13.698 22.286 34.641 1.00 36.51 574 LEU B N 1
ATOM 1907 C CA . LEU B 1 124 ? 12.610 21.863 35.546 1.00 38.06 574 LEU B CA 1
ATOM 1908 C C . LEU B 1 124 ? 11.341 22.717 35.475 1.00 38.65 574 LEU B C 1
ATOM 1909 O O . LEU B 1 124 ? 10.244 22.253 35.816 1.00 40.01 574 LEU B O 1
#

Secondary structure (DSSP, 8-state):
--HHHHHHHHHHHHTTTTSEEEEEEES-GGG--HHHHHHHHHHHHHHHHHHHT-TT--EEEEEEEEEEEEEEEEEE---SS-GGGSHHHHHHHHHHHHHHT-EEEEEE-TTSSEEEEEEEE--/--HHHHHHHHHHHH--TTSEEEEEEES-GGG--HHHHHHHHHHHHHHHHHHHTSTT--EEEEEEEEEEEEEEEEEES---TT-SS-HHHHHHHHHHHHHHT-EEEEEE-TTSSEEEEEEEES--

Radius of gyration: 18.31 Å; Cα contacts (8 Å, |Δi|>4): 533; chains: 2; bounding box: 37×37×57 Å

Foldseek 3Di:
DDLPVVLVVLCCVQPPPQAAEAEEEEEDPVPQDPVRSVVVSVVSNVVRNVQSPPPPHHHYYYYDYDADKDKDKDKDQDDDDDPCPDPVNVVVLVVVCVVQVWDKDWDQDPVGTIMIMTMHGPD/DFLVVLQVVLCVVQDDQQAAEDEEEEEPSRPDDDVVSVVVSVVSNVVRNVQSVPPPHHHDYHYHYDADKDKDKDKDQADDPVHQDDPVRCVVLVVVCVVQVWDKDWDQDPVGTIMIMIMHGPPD

Solvent-accessible surface area: 11827 Å² total; per-residue (Å²): 175,32,10,107,103,59,0,49,116,4,4,84,133,53,0,89,132,66,14,147,36,91,62,100,53,63,34,65,1,96,85,17,77,98,98,9,6,71,17,0,41,19,0,0,112,38,4,0,18,14,1,54,178,12,100,127,15,78,43,4,34,1,46,1,9,5,50,56,0,0,10,0,36,4,38,4,56,1,82,59,137,0,24,4,62,56,152,62,5,43,124,43,0,103,97,57,0,56,98,19,18,1,0,14,5,12,30,80,40,144,132,34,8,1,20,0,13,0,0,0,20,31,258,127,47,6,132,117,46,0,44,118,1,11,117,104,47,32,76,140,74,8,130,43,78,47,95,39,72,48,68,13,104,91,16,79,102,104,11,4,66,19,0,33,20,0,0,93,22,1,0,16,10,1,39,173,10,54,123,12,84,44,2,40,1,57,1,12,4,54,56,0,0,16,1,40,4,44,5,70,1,71,16,180,107,37,41,18,65,122,58,2,84,149,50,0,86,95,64,0,38,86,13,16,0,0,14,18,19,24,68,50,126,137,45,1,8,18,7,28,1,0,0,12,28,201,196

Nearest PDB structures (foldseek):
  3zxq-assembly1_B  TM=9.530E-01  e=1.572E-22  Mycobacterium tuberculosis H37Rv
  3zxo-assembly1_A  TM=5.216E-01  e=1.443E-14  Mycobacterium tuberculosis H37Rv
  8sbm-assembly2_B  TM=5.157E-01  e=9.640E-14  Mycobacterium tuberculosis
  8sbm-assembly1_A  TM=5.319E-01  e=2.386E-12  Mycobacterium tuberculosis
  3ehj-assembly1_A  TM=4.347E-01  e=2.877E-05  Bacillus subtilis

B-factor: mean 19.35, std 9.15, range [2.0, 54.72]

Sequence (247 aa):
TGLRHRLDKVIDQLAIPALHTTVQYTGPLSVVDTVLANHAEAVLREAVSNAVRHANATSLAINVSVEDDVRVEVVDDGVGISGDITESGLRNLRRQRADDAGGEFTVENMPTGGTLLRWSAPLRTGLRRHRLDKVIDQLAIPALHTTTVVQYTTGPLSVVDTTVLANHAEAVLREAVSSNAVRHANATSLAINVSSVEDDVVRVEVVDDGVGISGDITESGLRNLRQRADDAGGEFFTTVENMMPTGGTLLRWSAPLRL

GO terms:
  GO:0000287 magnesium ion binding (F, IDA)
  GO:0004672 protein kinase activity (F, IDA)
  GO:0070025 carbon monoxide binding (F, IDA)
  GO:0070026 nitric oxide binding (F, IDA)
  GO:0005509 calcium ion binding (F, IDA)
  GO:0005524 ATP binding (F, IDA)
  GO:0004673 protein histidine kinase activity (F, IDA)
  GO:0070483 detection of hypoxia (P, IDA)
  GO:0019825 oxygen binding (F, IDA)
  GO:0019826 oxygen sensor activity (F, IDA)
  GO:0020037 heme binding (F, IDA)
  GO:0004673 protein histidine kinase activity (F, EXP)
  GO:0000155 phosphorelay sensor kinase activity (F, IDA)

InterPro domains:
  IPR003018 GAF domain [PF13185] (62-199)
  IPR003018 GAF domain [PF13492] (317-365)
  IPR003018 GAF domain [SM00065] (61-208)
  IPR003018 GAF domain [SM00065] (209-376)
  IPR003594 Histidine kinase/HSP90-like ATPase domain [PF02518] (489-572)
  IPR003594 Histidine kinase/HSP90-like ATPase domain [SM00387] (485-573)
  IPR011712 Signal transduction histidine kinase, subgroup 3, dimerisation and phosphoacceptor domain [PF07730] (384-445)
  IPR029016 GAF-like domain superfamily [G3DSA:3.30.450.40] (60-208)
  IPR029016 GAF-like domain superfamily [G3DSA:3.30.450.40] (229-382)
  IPR036890 Histidine kinase/HSP90-like ATPase superfamily [G3DSA:3.30.565.10] (451-573)
  IPR036890 Histidine kinase/HSP90-like ATPase superfamily [SSF55874] (467-572)
  IPR050482 Sensor Histidine Kinase Two-Component System [PTHR24421] (32-573)

Organism: Mycobacterium tuberculosis (strain ATCC 25618 / H37Rv) (NCBI:txid83332)